Protein AF-A0A9E2HYE3-F1 (afdb_monomer_lite)

Secondary structure (DSSP, 8-state):
-HHHHHHHHHHHHHHHHHHHHHHHHHT--HHHHHHTT--SHHHHHHHHHHHHHHHHHHHHHHTTTSEEEESSHHHHHHHHHHHSS--PBPSS--SS--GGGTT--GGGGTT--EEEEESSPPPGGGTGGGEEEEEEEEEEETTEEEEEEEEEEE-HHHHIIIIIHHHHHHHSPPPTTS--PPPHHHIIIIISPPP-

Structure (mmCIF, N/CA/C/O backbone):
data_AF-A0A9E2HYE3-F1
#
_entry.id   AF-A0A9E2HYE3-F1
#
loop_
_atom_site.group_PDB
_atom_site.id
_atom_site.type_symbol
_atom_site.label_atom_id
_atom_site.label_alt_id
_atom_site.label_comp_id
_atom_site.label_asym_id
_atom_site.label_entity_id
_atom_site.label_seq_id
_atom_site.pdbx_PDB_ins_code
_atom_site.Cartn_x
_atom_site.Cartn_y
_atom_site.Cartn_z
_atom_site.occupancy
_atom_site.B_iso_or_equiv
_atom_site.auth_seq_id
_atom_site.auth_comp_id
_atom_site.auth_asym_id
_atom_site.auth_atom_id
_atom_site.pdbx_PDB_model_num
ATOM 1 N N . ARG A 1 1 ? 17.345 25.483 -45.919 1.00 69.12 1 ARG A N 1
ATOM 2 C CA . ARG A 1 1 ? 17.022 24.123 -46.436 1.00 69.12 1 ARG A CA 1
ATOM 3 C C . ARG A 1 1 ? 18.008 23.059 -45.938 1.00 69.12 1 ARG A C 1
ATOM 5 O O . ARG A 1 1 ? 17.547 22.045 -45.440 1.00 69.12 1 ARG A O 1
ATOM 12 N N . ILE A 1 2 ? 19.326 23.290 -46.015 1.00 85.00 2 ILE A N 1
ATOM 13 C CA . ILE A 1 2 ? 20.365 22.342 -45.553 1.00 85.00 2 ILE A CA 1
ATOM 14 C C . ILE A 1 2 ? 20.289 22.084 -44.037 1.00 85.00 2 ILE A C 1
ATOM 16 O O . ILE A 1 2 ? 20.241 20.929 -43.623 1.00 85.00 2 ILE A O 1
ATOM 20 N N . GLU A 1 3 ? 20.163 23.137 -43.224 1.00 88.38 3 GLU A N 1
ATOM 21 C CA . GLU A 1 3 ? 20.039 22.986 -41.762 1.00 88.38 3 GLU A CA 1
ATOM 22 C C . GLU A 1 3 ? 18.777 22.215 -41.346 1.00 88.38 3 GLU A C 1
ATOM 24 O O . GLU A 1 3 ? 18.836 21.363 -40.466 1.00 88.38 3 GLU A O 1
ATOM 29 N N . LEU A 1 4 ? 17.654 22.407 -42.051 1.00 89.12 4 LEU A N 1
ATOM 30 C CA . LEU A 1 4 ? 16.422 21.648 -41.805 1.00 89.12 4 LEU A CA 1
ATOM 31 C C . LEU A 1 4 ? 16.629 20.141 -42.048 1.00 89.12 4 LEU A C 1
ATOM 33 O O . LEU A 1 4 ? 16.234 19.317 -41.229 1.00 89.12 4 LEU A O 1
ATOM 37 N N . VAL A 1 5 ? 17.297 19.776 -43.149 1.00 92.69 5 VAL A N 1
ATOM 38 C CA . VAL A 1 5 ? 17.613 18.372 -43.471 1.00 92.69 5 VAL A CA 1
ATOM 39 C C . VAL A 1 5 ? 18.553 17.768 -42.425 1.00 92.69 5 VAL A C 1
ATOM 41 O O . VAL A 1 5 ? 18.376 16.618 -42.025 1.00 92.69 5 VAL A O 1
ATOM 44 N N . ARG A 1 6 ? 19.532 18.537 -41.942 1.00 91.44 6 ARG A N 1
ATOM 45 C CA . ARG A 1 6 ? 20.464 18.106 -40.894 1.00 91.44 6 ARG A CA 1
ATOM 46 C C . ARG A 1 6 ? 19.757 17.880 -39.553 1.00 91.44 6 ARG A C 1
ATOM 48 O O . ARG A 1 6 ? 19.974 16.836 -38.941 1.00 91.44 6 ARG A O 1
ATOM 55 N N . CYS A 1 7 ? 18.862 18.783 -39.146 1.00 93.69 7 CYS A N 1
ATOM 56 C CA . CYS A 1 7 ? 18.023 18.613 -37.957 1.00 93.69 7 CYS A CA 1
ATOM 57 C C . CYS A 1 7 ? 17.128 17.373 -38.056 1.00 93.69 7 CYS A C 1
ATOM 59 O O . CYS A 1 7 ? 17.077 16.589 -37.112 1.00 93.69 7 CYS A O 1
ATOM 61 N N . ILE A 1 8 ? 16.478 17.149 -39.204 1.00 95.56 8 ILE A N 1
ATOM 62 C CA . ILE A 1 8 ? 15.622 15.972 -39.420 1.00 95.56 8 ILE A CA 1
ATOM 63 C C . ILE A 1 8 ? 16.435 14.676 -39.321 1.00 95.56 8 ILE A C 1
ATOM 65 O O . ILE A 1 8 ? 16.009 13.748 -38.641 1.00 95.56 8 ILE A O 1
ATOM 69 N N . ARG A 1 9 ? 17.624 14.605 -39.937 1.00 93.88 9 ARG A N 1
ATOM 70 C CA . ARG A 1 9 ? 18.486 13.409 -39.862 1.00 93.88 9 ARG A CA 1
ATOM 71 C C . ARG A 1 9 ? 18.960 13.129 -38.438 1.00 93.88 9 ARG A C 1
ATOM 73 O O . ARG A 1 9 ? 18.957 11.973 -38.022 1.00 93.88 9 ARG A O 1
ATOM 80 N N . PHE A 1 10 ? 19.330 14.170 -37.692 1.00 96.69 10 PHE A N 1
ATOM 81 C CA . PHE A 1 10 ? 19.713 14.028 -36.289 1.00 96.69 10 PHE A CA 1
ATOM 82 C C . PHE A 1 10 ? 18.537 13.552 -35.430 1.00 96.69 10 PHE A C 1
ATOM 84 O O . PHE A 1 10 ? 18.688 12.583 -34.695 1.00 96.69 10 PHE A O 1
ATOM 91 N N . MET A 1 11 ? 17.360 14.173 -35.563 1.00 97.06 11 MET A N 1
ATOM 92 C CA . MET A 1 11 ? 16.152 13.761 -34.840 1.00 97.06 11 MET A CA 1
ATOM 93 C C . MET A 1 11 ? 15.735 12.337 -35.186 1.00 97.06 11 MET A C 1
ATOM 95 O O . MET A 1 11 ? 15.432 11.568 -34.284 1.00 97.06 11 MET A O 1
ATOM 99 N N . PHE A 1 12 ? 15.804 11.945 -36.459 1.00 97.00 12 PHE A N 1
ATOM 100 C CA . PHE A 1 12 ? 15.522 10.572 -36.863 1.00 97.00 12 PHE A CA 1
ATOM 101 C C . PHE A 1 12 ? 16.489 9.582 -36.208 1.00 97.00 12 PHE A C 1
ATOM 103 O O . PHE A 1 12 ? 16.044 8.602 -35.620 1.00 97.00 12 PHE A O 1
ATOM 110 N N . GLY A 1 13 ? 17.799 9.851 -36.248 1.00 97.12 13 GLY A N 1
ATOM 111 C CA . GLY A 1 13 ? 18.797 9.007 -35.587 1.00 97.12 13 GLY A CA 1
ATOM 112 C C . GLY A 1 13 ? 18.596 8.939 -34.072 1.00 97.12 13 GLY A C 1
ATOM 113 O O . GLY A 1 13 ? 18.601 7.855 -33.495 1.00 97.12 13 GLY A O 1
ATOM 114 N N . PHE A 1 14 ? 18.344 10.083 -33.434 1.00 96.50 14 PHE A N 1
ATOM 115 C CA . PHE A 1 14 ? 18.070 10.177 -32.003 1.00 96.50 14 PHE A CA 1
ATOM 116 C C . PHE A 1 14 ? 16.823 9.372 -31.618 1.00 96.50 14 PHE A C 1
ATOM 118 O O . PHE A 1 14 ? 16.898 8.511 -30.741 1.00 96.50 14 PHE A O 1
ATOM 125 N N . SER A 1 15 ? 15.695 9.583 -32.300 1.00 96.94 15 SER A N 1
ATOM 126 C CA . SER A 1 15 ? 14.455 8.839 -32.068 1.00 96.94 15 SER A CA 1
ATOM 127 C C . SER A 1 15 ? 14.616 7.349 -32.357 1.00 96.94 15 SER A C 1
ATOM 129 O O . SER A 1 15 ? 14.133 6.534 -31.578 1.00 96.94 15 SER A O 1
ATOM 131 N N . PHE A 1 16 ? 15.335 6.976 -33.418 1.00 97.31 16 PHE A N 1
ATOM 132 C CA . PHE A 1 16 ? 15.611 5.577 -33.739 1.00 97.31 16 PHE A CA 1
ATOM 133 C C . PHE A 1 16 ? 16.391 4.887 -32.617 1.00 97.31 16 PHE A C 1
ATOM 135 O O . PHE A 1 16 ? 15.992 3.814 -32.175 1.0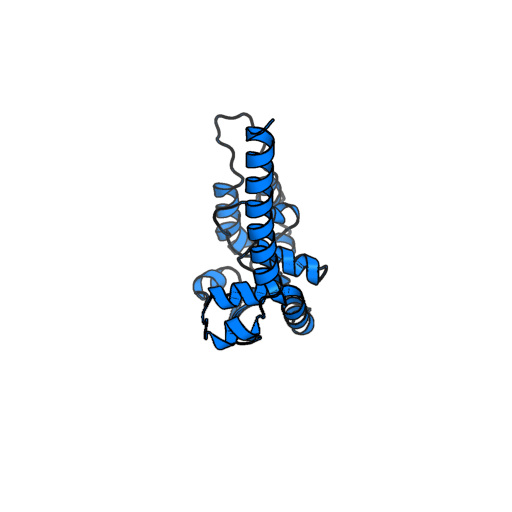0 97.31 16 PHE A O 1
ATOM 142 N N . VAL A 1 17 ? 17.440 5.524 -32.084 1.00 97.44 17 VAL A N 1
ATOM 143 C CA . VAL A 1 17 ? 18.185 4.996 -30.930 1.00 97.44 17 VAL A CA 1
ATOM 144 C C . VAL A 1 17 ? 17.269 4.816 -29.717 1.00 97.44 17 VAL A C 1
ATOM 146 O O . VAL A 1 17 ? 17.320 3.771 -29.076 1.00 97.44 17 VAL A O 1
ATOM 149 N N . HIS A 1 18 ? 16.383 5.774 -29.426 1.00 96.19 18 HIS A N 1
ATOM 150 C CA . HIS A 1 18 ? 15.429 5.639 -28.318 1.00 96.19 18 HIS A CA 1
ATOM 151 C C . HIS A 1 18 ? 14.456 4.479 -28.533 1.00 96.19 18 HIS A C 1
ATOM 153 O O . HIS A 1 18 ? 14.215 3.712 -27.604 1.00 96.19 18 HIS A O 1
ATOM 159 N N . LEU A 1 19 ? 13.933 4.310 -29.749 1.00 96.69 19 LEU A N 1
ATOM 160 C CA . LEU A 1 19 ? 13.049 3.195 -30.084 1.00 96.69 19 LEU A CA 1
ATOM 161 C C . LEU A 1 19 ? 13.759 1.848 -29.944 1.00 96.69 19 LEU A C 1
ATOM 163 O O . LEU A 1 19 ? 13.181 0.925 -29.378 1.00 96.69 19 LEU A O 1
ATOM 167 N N . VAL A 1 20 ? 15.014 1.747 -30.389 1.00 96.44 20 VAL A N 1
ATOM 168 C CA . VAL A 1 20 ? 15.831 0.540 -30.203 1.00 96.44 20 VAL A CA 1
ATOM 169 C C . VAL A 1 20 ? 16.053 0.265 -28.716 1.00 96.44 20 VAL A C 1
ATOM 171 O O . VAL A 1 20 ? 15.844 -0.862 -28.281 1.00 96.44 20 VAL A O 1
ATOM 174 N N . LEU A 1 21 ? 16.406 1.274 -27.913 1.00 94.75 21 LEU A N 1
ATOM 175 C CA . LEU A 1 21 ? 16.591 1.106 -26.467 1.00 94.75 21 LEU A CA 1
ATOM 176 C C . LEU A 1 21 ? 15.299 0.657 -25.769 1.00 94.75 21 LEU A C 1
ATOM 178 O O . LEU A 1 21 ? 15.331 -0.273 -24.968 1.00 94.75 21 LEU A O 1
ATOM 182 N N . ILE A 1 22 ? 14.158 1.266 -26.100 1.00 92.88 22 ILE A N 1
ATOM 183 C CA . ILE A 1 22 ? 12.851 0.875 -25.557 1.00 92.88 22 ILE A CA 1
ATOM 184 C C . ILE A 1 22 ? 12.504 -0.556 -25.976 1.00 92.88 22 ILE A C 1
ATOM 186 O O . ILE A 1 22 ? 12.096 -1.349 -25.132 1.00 92.88 22 ILE A O 1
ATOM 190 N N . ALA A 1 23 ? 12.705 -0.916 -27.247 1.00 92.31 23 ALA A N 1
ATOM 191 C CA . ALA A 1 23 ? 12.457 -2.268 -27.740 1.00 92.31 23 ALA A CA 1
ATOM 192 C C . ALA A 1 23 ? 13.337 -3.302 -27.024 1.00 92.31 23 ALA A C 1
ATOM 194 O O . ALA A 1 23 ? 12.833 -4.340 -26.605 1.00 92.31 23 ALA A O 1
ATOM 195 N N . VAL A 1 24 ? 14.622 -2.997 -26.811 1.00 90.56 24 VAL A N 1
ATOM 196 C CA . VAL A 1 24 ? 15.537 -3.853 -26.043 1.00 90.56 24 VAL A CA 1
ATOM 197 C C . VAL A 1 24 ? 15.036 -4.043 -24.614 1.00 90.56 24 VAL A C 1
ATOM 199 O O . VAL A 1 24 ? 15.029 -5.172 -24.142 1.00 90.56 24 VAL A O 1
ATOM 202 N N . VAL A 1 25 ? 14.580 -2.983 -23.939 1.00 86.12 25 VAL A N 1
ATOM 203 C CA . VAL A 1 25 ? 14.043 -3.070 -22.568 1.00 86.12 25 VAL A CA 1
ATOM 204 C C . VAL A 1 25 ? 12.745 -3.881 -22.514 1.00 86.12 25 VAL A C 1
ATOM 206 O O . VAL A 1 25 ? 12.589 -4.706 -21.620 1.00 86.12 25 VAL A O 1
ATOM 209 N N . LEU A 1 26 ? 11.827 -3.686 -23.464 1.00 82.19 26 LEU A N 1
ATOM 210 C CA . LEU A 1 26 ? 10.546 -4.403 -23.508 1.00 82.19 26 LEU A CA 1
ATOM 211 C C . LEU A 1 26 ? 10.708 -5.891 -23.828 1.00 82.19 26 LEU A C 1
ATOM 213 O O . LEU A 1 26 ? 9.961 -6.716 -23.309 1.00 82.19 26 LEU A O 1
ATOM 217 N N . LEU A 1 27 ? 11.678 -6.230 -24.678 1.00 85.00 27 LEU A N 1
ATOM 218 C CA . LEU A 1 27 ? 12.001 -7.608 -25.042 1.00 85.00 27 LEU A CA 1
ATOM 219 C C . LEU A 1 27 ? 13.010 -8.249 -24.077 1.00 85.00 27 LEU A C 1
ATOM 221 O O . LEU A 1 27 ? 13.354 -9.418 -24.253 1.00 85.00 27 LEU A O 1
ATOM 225 N N . PHE A 1 28 ? 13.496 -7.510 -23.073 1.00 80.94 28 PHE A N 1
ATOM 226 C CA . PHE A 1 28 ? 14.506 -7.997 -22.142 1.00 80.94 28 PHE A CA 1
ATOM 227 C C . PHE A 1 28 ? 13.935 -9.143 -21.285 1.00 80.94 28 PHE A C 1
ATOM 229 O O . PHE A 1 28 ? 13.008 -8.919 -20.499 1.00 80.94 28 PHE A O 1
ATOM 236 N N . PRO A 1 29 ? 14.471 -10.374 -21.378 1.00 78.62 29 PRO A N 1
ATOM 237 C CA . PRO A 1 29 ? 13.938 -11.504 -20.634 1.00 78.62 29 PRO A CA 1
ATOM 238 C C . PRO A 1 29 ? 14.190 -11.346 -19.133 1.00 78.62 29 PRO A C 1
ATOM 240 O O . PRO A 1 29 ? 15.324 -11.159 -18.683 1.00 78.62 29 PRO A O 1
ATOM 243 N N . ILE A 1 30 ? 13.142 -11.525 -18.330 1.00 70.00 30 ILE A N 1
ATOM 244 C CA . ILE A 1 30 ? 13.213 -11.514 -16.857 1.00 70.00 30 ILE A CA 1
ATOM 245 C C . ILE A 1 30 ? 14.190 -12.579 -16.333 1.00 70.00 30 ILE A C 1
ATOM 247 O O . ILE A 1 30 ? 14.820 -12.399 -15.290 1.00 70.00 30 ILE A O 1
ATOM 251 N N . GLN A 1 31 ? 14.375 -13.665 -17.084 1.00 71.75 31 GLN A N 1
ATOM 252 C CA . GLN A 1 31 ? 15.307 -14.748 -16.774 1.00 71.75 31 GLN A CA 1
ATOM 253 C C . GLN A 1 31 ? 16.764 -14.260 -16.733 1.00 71.75 31 GLN A C 1
ATOM 255 O O . GLN A 1 31 ? 17.562 -14.783 -15.959 1.00 71.75 31 GLN A O 1
ATOM 260 N N . ILE A 1 32 ? 17.118 -13.217 -17.494 1.00 74.56 32 ILE A N 1
ATOM 261 C CA . ILE A 1 32 ? 18.457 -12.616 -17.427 1.00 74.56 32 ILE A CA 1
ATOM 262 C C . ILE A 1 32 ? 18.639 -11.866 -16.103 1.00 74.56 32 ILE A C 1
ATOM 264 O O . ILE A 1 32 ? 19.696 -11.966 -15.487 1.00 74.56 32 ILE A O 1
ATOM 268 N N . LEU A 1 33 ? 17.603 -11.183 -15.599 1.00 69.56 33 LEU A N 1
ATOM 269 C CA . LEU A 1 33 ? 17.653 -10.549 -14.272 1.00 69.56 33 LEU A CA 1
ATOM 270 C C . LEU A 1 33 ? 17.849 -11.588 -13.156 1.00 69.56 33 LEU A C 1
ATOM 272 O O . LEU A 1 33 ? 18.570 -11.324 -12.193 1.00 69.56 33 LEU A O 1
ATOM 276 N N . GLN A 1 34 ? 17.253 -12.777 -13.309 1.00 65.50 34 GLN A N 1
ATOM 277 C CA . GLN A 1 34 ? 17.476 -13.926 -12.423 1.00 65.50 34 GLN A CA 1
ATOM 278 C C . GLN A 1 34 ? 18.915 -14.448 -12.515 1.00 65.50 34 GLN A C 1
ATOM 280 O O . GLN A 1 34 ? 19.564 -14.629 -11.484 1.00 65.50 34 GLN A O 1
ATOM 285 N N . ALA A 1 35 ? 19.433 -14.637 -13.733 1.00 69.31 35 ALA A N 1
ATOM 286 C CA . ALA A 1 35 ? 20.798 -15.108 -13.981 1.00 69.31 35 ALA A CA 1
ATOM 287 C C . ALA A 1 35 ? 21.867 -14.133 -13.453 1.00 69.31 35 ALA A C 1
ATOM 289 O O . ALA A 1 35 ? 22.910 -14.554 -12.954 1.00 69.31 35 ALA A O 1
ATOM 290 N N . LEU A 1 36 ? 21.576 -12.829 -13.471 1.00 70.56 36 LEU A N 1
ATOM 291 C CA . LEU A 1 36 ? 22.417 -11.779 -12.890 1.00 70.56 36 LEU A CA 1
ATOM 292 C C . LEU A 1 36 ? 22.413 -11.766 -11.348 1.00 70.56 36 LEU A C 1
ATOM 294 O O . LEU A 1 36 ? 23.039 -10.894 -10.750 1.00 70.56 36 LEU A O 1
ATOM 298 N N . HIS A 1 37 ? 21.730 -12.713 -10.689 1.00 65.38 37 HIS A N 1
ATOM 299 C CA . HIS A 1 37 ? 21.659 -12.842 -9.228 1.00 65.38 37 HIS A CA 1
ATOM 300 C C . HIS A 1 37 ? 21.227 -11.551 -8.516 1.00 65.38 37 HIS A C 1
ATOM 302 O O . HIS A 1 37 ? 21.588 -11.316 -7.357 1.00 65.38 37 HIS A O 1
ATOM 308 N N . LEU A 1 38 ? 20.428 -10.716 -9.185 1.00 68.94 38 LEU A N 1
ATOM 309 C CA . LEU A 1 38 ? 19.872 -9.508 -8.591 1.00 68.94 38 LEU A CA 1
ATOM 310 C C . LEU A 1 38 ? 18.914 -9.927 -7.472 1.00 68.94 38 LEU A C 1
ATOM 312 O O . LEU A 1 38 ? 17.795 -10.365 -7.712 1.00 68.94 38 LEU A O 1
ATOM 316 N N . LYS A 1 39 ? 19.379 -9.841 -6.225 1.00 72.44 39 LYS A N 1
ATOM 317 C CA . LYS A 1 39 ? 18.615 -10.201 -5.026 1.00 72.44 39 LYS A CA 1
ATOM 318 C C . LYS A 1 39 ? 18.129 -8.953 -4.295 1.00 72.44 39 LYS A C 1
ATOM 320 O O . LYS A 1 39 ? 18.675 -7.859 -4.431 1.00 72.44 39 LYS A O 1
ATOM 325 N N . GLY A 1 40 ? 17.113 -9.145 -3.459 1.00 83.75 40 GLY A N 1
ATOM 326 C CA . GLY A 1 40 ? 16.649 -8.141 -2.508 1.00 83.75 40 GLY A CA 1
ATOM 327 C C . GLY A 1 40 ? 15.417 -7.348 -2.962 1.00 83.75 40 GLY A C 1
ATOM 328 O O . GLY A 1 40 ? 14.743 -7.723 -3.921 1.00 83.75 40 GLY A O 1
ATOM 329 N N . PRO A 1 41 ? 15.098 -6.245 -2.262 1.00 85.75 41 PRO A N 1
ATOM 330 C CA . PRO A 1 41 ? 13.801 -5.577 -2.390 1.00 85.75 41 PRO A CA 1
ATOM 331 C C . PRO A 1 41 ? 13.499 -5.013 -3.779 1.00 85.75 41 PRO A C 1
ATOM 333 O O . PRO A 1 41 ? 12.357 -5.063 -4.221 1.00 85.75 41 PRO A O 1
ATOM 336 N N . ARG A 1 42 ? 14.521 -4.507 -4.485 1.00 87.44 42 ARG A N 1
ATOM 337 C CA . ARG A 1 42 ? 14.353 -3.961 -5.843 1.00 87.44 42 ARG A CA 1
ATOM 338 C C . ARG A 1 42 ? 13.974 -5.043 -6.845 1.00 87.44 42 ARG A C 1
ATOM 340 O O . ARG A 1 42 ? 13.173 -4.796 -7.734 1.00 87.44 42 ARG A O 1
ATOM 347 N N . TYR A 1 43 ? 14.532 -6.240 -6.688 1.00 88.19 43 TYR A N 1
ATOM 348 C CA . TYR A 1 43 ? 14.174 -7.371 -7.531 1.00 88.19 43 TYR A CA 1
ATOM 349 C C . TYR A 1 43 ? 12.720 -7.801 -7.293 1.00 88.19 43 TYR A C 1
ATOM 351 O O . TYR A 1 43 ? 11.982 -8.021 -8.247 1.00 88.19 43 TYR A O 1
ATOM 359 N N . ALA A 1 44 ? 12.268 -7.806 -6.034 1.00 91.38 44 ALA A N 1
ATOM 360 C CA . ALA A 1 44 ? 10.861 -8.039 -5.707 1.00 91.38 44 ALA A CA 1
ATOM 361 C C . ALA A 1 44 ? 9.923 -6.968 -6.298 1.00 91.38 44 ALA A C 1
ATOM 363 O O . ALA A 1 44 ? 8.822 -7.303 -6.723 1.00 91.38 44 ALA A O 1
ATOM 364 N N . ASP A 1 45 ? 10.351 -5.703 -6.382 1.00 90.06 45 ASP A N 1
ATOM 365 C CA . ASP A 1 45 ? 9.571 -4.658 -7.064 1.00 90.06 45 ASP A CA 1
ATOM 366 C C . ASP A 1 45 ? 9.459 -4.900 -8.574 1.00 90.06 45 ASP A C 1
ATOM 368 O O . ASP A 1 45 ? 8.366 -4.764 -9.117 1.00 90.06 45 ASP A O 1
ATOM 372 N N . TRP A 1 46 ? 10.541 -5.317 -9.242 1.00 89.38 46 TRP A N 1
ATOM 373 C CA . TRP A 1 46 ? 10.504 -5.695 -10.661 1.00 89.38 46 TRP A CA 1
ATOM 374 C C . TRP A 1 46 ? 9.605 -6.900 -10.918 1.00 89.38 46 TRP A C 1
ATOM 376 O O . TRP A 1 46 ? 8.768 -6.864 -11.817 1.00 89.38 46 TRP A O 1
ATOM 386 N N . ILE A 1 47 ? 9.741 -7.951 -10.107 1.00 91.31 47 ILE A N 1
ATOM 387 C CA . ILE A 1 47 ? 8.901 -9.146 -10.224 1.00 91.31 47 ILE A CA 1
ATOM 388 C C . ILE A 1 47 ? 7.438 -8.801 -9.981 1.00 91.31 47 ILE A C 1
ATOM 390 O O . ILE A 1 47 ? 6.585 -9.236 -10.749 1.00 91.31 47 ILE A O 1
ATOM 394 N N . PHE A 1 48 ? 7.138 -7.954 -8.994 1.00 93.44 48 PHE A N 1
ATOM 395 C CA . PHE A 1 48 ? 5.778 -7.467 -8.812 1.00 93.44 48 PHE A CA 1
ATOM 396 C C . PHE A 1 48 ? 5.292 -6.679 -10.032 1.00 93.44 48 PHE A C 1
ATOM 398 O O . PHE A 1 48 ? 4.238 -6.995 -10.561 1.00 93.44 48 PHE A O 1
ATOM 405 N N . ALA A 1 49 ? 6.055 -5.704 -10.527 1.00 90.88 49 ALA A N 1
ATOM 406 C CA . ALA A 1 49 ? 5.646 -4.886 -11.670 1.00 90.88 49 ALA A CA 1
ATOM 407 C C . ALA A 1 49 ? 5.361 -5.714 -12.937 1.00 90.88 49 ALA A C 1
ATOM 409 O O . ALA A 1 49 ? 4.443 -5.391 -13.682 1.00 90.88 49 ALA A O 1
ATOM 410 N N . LEU A 1 50 ? 6.116 -6.790 -13.167 1.00 89.94 50 LEU A N 1
ATOM 411 C CA . LEU A 1 50 ? 5.992 -7.622 -14.367 1.00 89.94 50 LEU A CA 1
ATOM 412 C C . LEU A 1 50 ? 4.980 -8.764 -14.211 1.00 89.94 50 LEU A C 1
ATOM 414 O O . LEU A 1 50 ? 4.419 -9.220 -15.204 1.00 89.94 50 LEU A O 1
ATOM 418 N N . LYS A 1 51 ? 4.739 -9.229 -12.979 1.00 92.62 51 LYS A N 1
ATOM 419 C CA . LYS A 1 51 ? 3.902 -10.403 -12.681 1.00 92.62 51 LYS A CA 1
ATOM 420 C C . LYS A 1 51 ? 2.784 -10.133 -11.674 1.00 92.62 51 LYS A C 1
ATOM 422 O O . LYS A 1 51 ? 2.266 -11.072 -11.068 1.00 92.62 51 LYS A O 1
ATOM 427 N N . HIS A 1 52 ? 2.375 -8.873 -11.505 1.00 94.25 52 HIS A N 1
ATOM 428 C CA . HIS A 1 52 ? 1.356 -8.485 -10.524 1.00 94.25 52 HIS A CA 1
ATOM 429 C C . HIS A 1 52 ? 0.072 -9.314 -10.669 1.00 94.25 52 HIS A C 1
ATOM 431 O O . HIS A 1 52 ? -0.414 -9.820 -9.669 1.00 94.25 52 HIS A O 1
ATOM 437 N N . ARG A 1 53 ? -0.395 -9.593 -11.894 1.00 94.62 53 ARG A N 1
ATOM 438 C CA . ARG A 1 53 ? -1.585 -10.433 -12.141 1.00 94.62 53 ARG A CA 1
ATOM 439 C C . ARG A 1 53 ? -1.482 -11.839 -11.559 1.00 94.62 53 ARG A C 1
ATOM 441 O O . ARG A 1 53 ? -2.444 -12.338 -10.980 1.00 94.62 53 ARG A O 1
ATOM 448 N N . GLU A 1 54 ? -0.339 -12.497 -11.743 1.00 94.56 54 GLU A N 1
ATOM 449 C CA . GLU A 1 54 ? -0.095 -13.849 -11.225 1.00 94.56 54 GLU A CA 1
ATOM 450 C C . GLU A 1 54 ? -0.029 -13.827 -9.697 1.00 94.56 54 GLU A C 1
ATOM 452 O O . GLU A 1 54 ? -0.704 -14.616 -9.039 1.00 94.56 54 GLU A O 1
ATOM 457 N N . ILE A 1 55 ? 0.709 -12.864 -9.140 1.00 94.62 55 ILE A N 1
ATOM 458 C CA . ILE A 1 55 ? 0.844 -12.665 -7.695 1.00 94.62 55 ILE A CA 1
ATOM 459 C C . ILE A 1 55 ? -0.521 -12.378 -7.059 1.00 94.62 55 ILE A C 1
ATOM 461 O O . ILE A 1 55 ? -0.922 -13.073 -6.129 1.00 94.62 55 ILE A O 1
ATOM 465 N N . SER A 1 56 ? -1.258 -11.396 -7.578 1.00 92.69 56 SER A N 1
ATOM 466 C CA . SER A 1 56 ? -2.592 -11.012 -7.111 1.00 92.69 56 SER A CA 1
ATOM 467 C C . SER A 1 56 ? -3.559 -12.193 -7.157 1.00 92.69 56 SER A C 1
ATOM 469 O O . SER A 1 56 ? -4.314 -12.397 -6.208 1.00 92.69 56 SER A O 1
ATOM 471 N N . ARG A 1 57 ? -3.510 -13.016 -8.216 1.00 91.94 57 ARG A N 1
ATOM 472 C CA . ARG A 1 57 ? -4.334 -14.226 -8.335 1.00 91.94 57 ARG A CA 1
ATOM 473 C C . ARG A 1 57 ? -4.025 -15.231 -7.228 1.00 91.94 57 ARG A C 1
ATOM 475 O O . ARG A 1 57 ? -4.962 -15.668 -6.566 1.00 91.94 57 ARG A O 1
ATOM 482 N N . VAL A 1 58 ? -2.750 -15.560 -7.011 1.00 93.19 58 VAL A N 1
ATOM 483 C CA . VAL A 1 58 ? -2.328 -16.510 -5.965 1.00 93.19 58 VAL A CA 1
ATOM 484 C C . VAL A 1 58 ? -2.740 -16.002 -4.584 1.00 93.19 58 VAL A C 1
ATOM 486 O O . VAL A 1 58 ? -3.432 -16.701 -3.847 1.00 93.19 58 VAL A O 1
ATOM 489 N N . LEU A 1 59 ? -2.416 -14.744 -4.267 1.00 92.50 59 LEU A N 1
ATOM 490 C CA . LEU A 1 59 ? -2.753 -14.144 -2.976 1.00 92.50 59 LEU A CA 1
ATOM 491 C C . LEU A 1 59 ? -4.265 -14.116 -2.732 1.00 92.50 59 LEU A C 1
ATOM 493 O O . LEU A 1 59 ? -4.707 -14.413 -1.624 1.00 92.50 59 LEU A O 1
ATOM 497 N N . HIS A 1 60 ? -5.059 -13.791 -3.753 1.00 86.38 60 HIS A N 1
ATOM 498 C CA . HIS A 1 60 ? -6.511 -13.747 -3.637 1.00 86.38 60 HIS A CA 1
ATOM 499 C C . HIS A 1 60 ? -7.135 -15.142 -3.495 1.00 86.38 60 HIS A C 1
ATOM 501 O O . HIS A 1 60 ? -8.018 -15.320 -2.661 1.00 86.38 60 HIS A O 1
ATOM 507 N N . GLN A 1 61 ? -6.705 -16.126 -4.292 1.00 86.56 61 GLN A N 1
ATOM 508 C CA . GLN A 1 61 ? -7.240 -17.493 -4.246 1.00 86.56 61 GLN A CA 1
ATOM 509 C C . GLN A 1 61 ? -7.008 -18.149 -2.885 1.00 86.56 61 GLN A C 1
ATOM 511 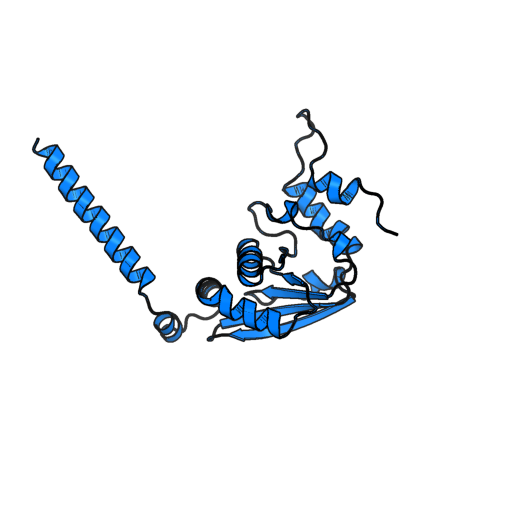O O . GLN A 1 61 ? -7.922 -18.763 -2.338 1.00 86.56 61 GLN A O 1
ATOM 516 N N . GLU A 1 62 ? -5.822 -17.966 -2.313 1.00 86.31 62 GLU A N 1
ATOM 517 C CA . GLU A 1 62 ? -5.464 -18.548 -1.019 1.00 86.31 62 GLU A CA 1
ATOM 518 C C . GLU A 1 62 ? -6.084 -17.795 0.170 1.00 86.31 62 GLU A C 1
ATOM 520 O O . GLU A 1 62 ? -6.225 -18.361 1.250 1.00 86.31 62 GLU A O 1
ATOM 525 N N . ASN A 1 63 ? -6.484 -16.528 -0.010 1.00 86.44 63 ASN A N 1
ATOM 526 C CA . ASN A 1 63 ? -6.886 -15.645 1.091 1.00 86.44 63 ASN A CA 1
ATOM 527 C C . ASN A 1 63 ? -8.174 -14.864 0.796 1.00 86.44 63 ASN A C 1
ATOM 529 O O . ASN A 1 63 ? -8.283 -13.690 1.142 1.00 86.44 63 ASN A O 1
ATOM 533 N N . MET A 1 64 ? -9.179 -15.507 0.195 1.00 81.81 64 MET A N 1
ATOM 534 C CA . MET A 1 64 ? -10.423 -14.849 -0.248 1.00 81.81 64 MET A CA 1
ATOM 535 C C . MET A 1 64 ? -11.175 -14.057 0.840 1.00 81.81 64 MET A C 1
ATOM 537 O O . MET A 1 64 ? -11.980 -13.186 0.508 1.00 81.81 64 MET A O 1
ATOM 541 N N . GLN A 1 65 ? -10.936 -14.362 2.121 1.00 88.94 65 GLN A N 1
ATOM 542 C CA . GLN A 1 65 ? -11.549 -13.689 3.273 1.00 88.94 65 GLN A CA 1
ATOM 543 C C . GLN A 1 65 ? -10.771 -12.455 3.761 1.00 88.94 65 GLN A C 1
ATOM 545 O O . GLN A 1 65 ? -11.295 -11.670 4.553 1.00 88.94 65 GLN A O 1
ATOM 550 N N . PHE A 1 66 ? -9.528 -12.278 3.317 1.00 94.62 66 PHE A N 1
ATOM 551 C CA . PHE A 1 66 ? -8.677 -11.170 3.729 1.00 94.62 66 PHE A CA 1
ATOM 552 C C . PHE A 1 66 ? -8.882 -9.959 2.820 1.00 94.62 66 PHE A C 1
ATOM 554 O O . PHE A 1 66 ? -9.061 -10.071 1.608 1.00 94.62 66 PHE A O 1
ATOM 561 N N . VAL A 1 67 ? -8.785 -8.771 3.410 1.00 95.19 67 VAL A N 1
ATOM 562 C CA . VAL A 1 67 ? -8.593 -7.528 2.669 1.00 95.19 67 VAL A CA 1
ATOM 563 C C . VAL A 1 67 ? -7.152 -7.513 2.166 1.00 95.19 67 VAL A C 1
ATOM 565 O O . VAL A 1 67 ? -6.214 -7.364 2.954 1.00 95.19 67 VAL A O 1
ATOM 568 N N . LEU A 1 68 ? -6.973 -7.697 0.857 1.00 95.12 68 LEU A N 1
ATOM 569 C CA . LEU A 1 68 ? -5.664 -7.567 0.223 1.00 95.12 68 LEU A CA 1
ATOM 570 C C . LEU A 1 68 ? -5.210 -6.110 0.255 1.00 95.12 68 LEU A C 1
ATOM 572 O O . LEU A 1 68 ? -5.991 -5.192 0.008 1.00 95.12 68 LEU A O 1
ATOM 576 N N . SER A 1 69 ? -3.946 -5.889 0.594 1.00 94.75 69 SER A N 1
ATOM 577 C CA . SER A 1 69 ? -3.400 -4.549 0.757 1.00 94.75 69 SER A CA 1
ATOM 578 C C . SER A 1 69 ? -1.890 -4.518 0.521 1.00 94.75 69 SER A C 1
ATOM 580 O O . SER A 1 69 ? -1.206 -5.542 0.497 1.00 94.75 69 SER A O 1
ATOM 582 N N . SER A 1 70 ? -1.344 -3.316 0.366 1.00 93.75 70 SER A N 1
ATOM 583 C CA . SER A 1 70 ? 0.094 -3.069 0.357 1.00 93.75 70 SER A CA 1
ATOM 584 C C . SER A 1 70 ? 0.409 -1.709 0.976 1.00 93.75 70 SER A C 1
ATOM 586 O O . SER A 1 70 ? -0.424 -0.804 0.989 1.00 93.75 70 SER A O 1
ATOM 588 N N . ASN A 1 71 ? 1.641 -1.522 1.445 1.00 89.81 71 ASN A N 1
ATOM 589 C CA . ASN A 1 71 ? 2.130 -0.212 1.883 1.00 89.81 71 ASN A CA 1
ATOM 590 C C . ASN A 1 71 ? 2.443 0.749 0.718 1.00 89.81 71 ASN A C 1
ATOM 592 O O . ASN A 1 71 ? 2.797 1.906 0.938 1.00 89.81 71 ASN A O 1
ATOM 596 N N . SER A 1 72 ? 2.331 0.271 -0.522 1.00 88.25 72 SER A N 1
ATOM 597 C CA . SER A 1 72 ? 2.516 1.051 -1.740 1.00 88.25 72 SER A CA 1
ATOM 598 C C . SER A 1 72 ? 1.181 1.259 -2.441 1.00 88.25 72 SER A C 1
ATOM 600 O O . SER A 1 72 ? 0.505 0.288 -2.778 1.00 88.25 72 SER A O 1
ATOM 602 N N . TYR A 1 73 ? 0.851 2.522 -2.713 1.00 86.25 73 TYR A N 1
ATOM 603 C CA . TYR A 1 73 ? -0.320 2.900 -3.503 1.00 86.25 73 TYR A CA 1
ATOM 604 C C . TYR A 1 73 ? -0.339 2.202 -4.870 1.00 86.25 73 TYR A C 1
ATOM 606 O O . TYR A 1 73 ? -1.299 1.515 -5.187 1.00 86.25 73 TYR A O 1
ATOM 614 N N . ALA A 1 74 ? 0.769 2.258 -5.618 1.00 88.94 74 ALA A N 1
ATOM 615 C CA . ALA A 1 74 ? 0.862 1.631 -6.938 1.00 88.94 74 ALA A CA 1
ATOM 616 C C . ALA A 1 74 ? 0.592 0.116 -6.905 1.00 88.94 74 ALA A C 1
ATOM 618 O O . ALA A 1 74 ? -0.060 -0.419 -7.795 1.00 88.94 74 ALA A O 1
ATOM 619 N N . LYS A 1 75 ? 1.066 -0.593 -5.870 1.00 91.38 75 LYS A N 1
ATOM 620 C CA . LYS A 1 75 ? 0.806 -2.036 -5.737 1.00 91.38 75 LYS A CA 1
ATOM 621 C C . LYS A 1 75 ? -0.642 -2.320 -5.370 1.00 91.38 75 LYS A C 1
ATOM 623 O O . LYS A 1 75 ? -1.229 -3.236 -5.932 1.00 91.38 75 LYS A O 1
ATOM 628 N N . ALA A 1 76 ? -1.189 -1.549 -4.435 1.00 91.31 76 ALA A N 1
ATOM 629 C CA . ALA A 1 76 ? -2.574 -1.672 -4.008 1.00 91.31 76 ALA A CA 1
ATOM 630 C C . ALA A 1 76 ? -3.535 -1.440 -5.191 1.00 91.31 76 ALA A C 1
ATOM 632 O O . ALA A 1 76 ? -4.436 -2.241 -5.419 1.00 91.31 76 ALA A O 1
ATOM 633 N N . ASP A 1 77 ? -3.264 -0.437 -6.025 1.00 90.88 77 ASP A N 1
ATOM 634 C CA . ASP A 1 77 ? -4.032 -0.177 -7.243 1.00 90.88 77 ASP A CA 1
ATOM 635 C C . ASP A 1 77 ? -3.911 -1.303 -8.273 1.00 90.88 77 ASP A C 1
ATOM 637 O O . ASP A 1 77 ? -4.923 -1.745 -8.812 1.00 90.88 77 ASP A O 1
ATOM 641 N N . LEU A 1 78 ? -2.701 -1.820 -8.525 1.00 93.31 78 LEU A N 1
ATOM 642 C CA . LEU A 1 78 ? -2.526 -2.962 -9.430 1.00 93.31 78 LEU A CA 1
ATOM 643 C C . LEU A 1 78 ? -3.279 -4.204 -8.924 1.00 93.31 78 LEU A C 1
ATOM 645 O O . LEU A 1 78 ? -3.955 -4.863 -9.708 1.00 93.31 78 LEU A O 1
ATOM 649 N N . MET A 1 79 ? -3.256 -4.479 -7.615 1.00 92.31 79 MET A N 1
ATOM 650 C CA . MET A 1 79 ? -4.046 -5.564 -7.013 1.00 92.31 79 MET A CA 1
ATOM 651 C C . MET A 1 79 ? -5.550 -5.349 -7.176 1.00 92.31 79 MET A C 1
ATOM 653 O O . MET A 1 79 ? -6.288 -6.309 -7.411 1.00 92.31 79 MET A O 1
ATOM 657 N N . TYR A 1 80 ? -6.019 -4.105 -7.060 1.00 91.44 80 TYR A N 1
ATOM 658 C CA . TYR A 1 80 ? -7.415 -3.768 -7.316 1.00 91.44 80 TYR A CA 1
ATOM 659 C C . TYR A 1 80 ? -7.789 -4.022 -8.781 1.00 91.44 80 TYR A C 1
ATOM 661 O O . TYR A 1 80 ? -8.782 -4.704 -9.034 1.00 91.44 80 TYR A O 1
ATOM 669 N N . ILE A 1 81 ? -6.975 -3.552 -9.731 1.00 91.50 81 ILE A N 1
ATOM 670 C CA . ILE A 1 81 ? -7.186 -3.770 -11.170 1.00 91.50 81 ILE A CA 1
ATOM 671 C C . ILE A 1 81 ? -7.230 -5.268 -11.498 1.00 91.50 81 ILE A C 1
ATOM 673 O O . ILE A 1 81 ? -8.077 -5.701 -12.275 1.00 91.50 81 ILE A O 1
ATOM 677 N N . ASP A 1 82 ? -6.356 -6.068 -10.887 1.00 91.56 82 ASP A N 1
ATOM 678 C CA . ASP A 1 82 ? -6.268 -7.503 -11.164 1.00 91.56 82 ASP A CA 1
ATOM 679 C C . ASP A 1 82 ? -7.419 -8.317 -10.568 1.00 91.56 82 ASP A C 1
ATOM 681 O O . ASP A 1 82 ? -7.847 -9.310 -11.155 1.00 91.56 82 ASP A O 1
ATOM 685 N N . SER A 1 83 ? -7.875 -7.946 -9.369 1.00 86.25 83 SER A N 1
ATOM 686 C CA . SER A 1 83 ? -8.847 -8.735 -8.604 1.00 86.25 83 SER A CA 1
ATOM 687 C C . SER A 1 83 ? -10.285 -8.236 -8.733 1.00 86.25 83 SER A C 1
ATOM 689 O O . SER A 1 83 ? -11.213 -8.950 -8.354 1.00 86.25 83 SER A O 1
ATOM 691 N N . GLY A 1 84 ? -10.485 -6.996 -9.189 1.00 86.88 84 GLY A N 1
ATOM 692 C CA . GLY A 1 84 ? -11.771 -6.298 -9.138 1.00 86.88 84 GLY A CA 1
ATOM 693 C C . GLY A 1 84 ? -12.245 -5.970 -7.715 1.00 86.88 84 GLY A C 1
ATOM 694 O O . GLY A 1 84 ? -13.304 -5.367 -7.544 1.00 86.88 84 GLY A O 1
ATOM 695 N N . LYS A 1 85 ? -11.481 -6.340 -6.677 1.00 85.94 85 LYS A N 1
ATOM 696 C CA . LYS A 1 85 ? -11.779 -6.046 -5.274 1.00 85.94 85 LYS A CA 1
ATOM 697 C C . LYS A 1 85 ? -10.855 -4.953 -4.777 1.00 85.94 85 LYS A C 1
ATOM 699 O O . LYS A 1 85 ? -9.632 -5.063 -4.854 1.00 85.94 85 LYS A O 1
ATOM 704 N N . TYR A 1 86 ? -11.455 -3.886 -4.263 1.00 88.44 86 TYR A N 1
ATOM 705 C CA . TYR A 1 86 ? -10.694 -2.724 -3.839 1.00 88.44 86 TYR A CA 1
ATOM 706 C C . TYR A 1 86 ? -9.656 -3.091 -2.770 1.00 88.44 86 TYR A C 1
ATOM 708 O O . TYR A 1 86 ? -9.999 -3.626 -1.715 1.00 88.44 86 TYR A O 1
ATOM 716 N N . SER A 1 87 ? -8.391 -2.793 -3.069 1.00 91.88 87 SER A N 1
ATOM 717 C CA . SER A 1 87 ? -7.238 -3.088 -2.223 1.00 91.88 87 SER A CA 1
ATOM 718 C C . SER A 1 87 ? -6.698 -1.766 -1.670 1.00 91.88 87 SER A C 1
ATOM 720 O O . SER A 1 87 ? -6.135 -0.981 -2.431 1.00 91.88 87 SER A O 1
ATOM 722 N N . PRO A 1 88 ? -6.899 -1.448 -0.379 1.00 92.62 88 PRO A N 1
ATOM 723 C CA . PRO A 1 88 ? -6.446 -0.179 0.180 1.00 92.62 88 PRO A CA 1
ATOM 724 C C . PRO A 1 88 ? -4.926 -0.154 0.342 1.00 92.62 88 PRO A C 1
ATOM 726 O O . PRO A 1 88 ? -4.295 -1.192 0.545 1.00 92.62 88 PRO A O 1
ATOM 729 N N . SER A 1 89 ? -4.328 1.039 0.359 1.00 92.50 89 SER A N 1
ATOM 730 C CA . SER A 1 89 ? -2.944 1.189 0.817 1.00 92.50 89 SER A CA 1
ATOM 731 C C . SER A 1 89 ? -2.884 1.281 2.347 1.00 92.50 89 SER A C 1
ATOM 733 O O . SER A 1 89 ? -3.473 2.197 2.930 1.00 92.50 89 SER A O 1
ATOM 735 N N . PHE A 1 90 ? -2.172 0.356 2.996 1.00 93.81 90 PHE A N 1
ATOM 736 C CA . PHE A 1 90 ? -2.029 0.300 4.455 1.00 93.81 90 PHE A CA 1
ATOM 737 C C . PHE A 1 90 ? -0.834 1.119 4.960 1.00 93.81 90 PHE A C 1
ATOM 739 O O . PHE A 1 90 ? 0.239 1.128 4.359 1.00 93.81 90 PHE A O 1
ATOM 746 N N . GLY A 1 91 ? -1.006 1.778 6.103 1.00 92.44 91 GLY A N 1
ATOM 747 C CA . GLY A 1 91 ? -0.035 2.704 6.677 1.00 92.44 91 GLY A CA 1
ATOM 748 C C . GLY A 1 91 ? -0.142 4.112 6.087 1.00 92.44 91 GLY A C 1
ATOM 749 O O . GLY A 1 91 ? -0.995 4.399 5.246 1.00 92.44 91 GLY A O 1
ATOM 750 N N . VAL A 1 92 ? 0.735 5.012 6.544 1.00 88.00 92 VAL A N 1
ATOM 751 C CA . VAL A 1 92 ? 0.718 6.433 6.140 1.00 88.00 92 VAL A CA 1
ATOM 752 C C . VAL A 1 92 ? 1.014 6.598 4.644 1.00 88.00 92 VAL A C 1
ATOM 754 O O . VAL A 1 92 ? 0.485 7.505 4.010 1.00 88.00 92 VAL A O 1
ATOM 757 N N . GLY A 1 93 ? 1.771 5.676 4.045 1.00 76.25 93 GLY A N 1
ATOM 758 C CA . GLY A 1 93 ? 2.207 5.752 2.649 1.00 76.25 93 GLY A CA 1
ATOM 759 C C . GLY A 1 93 ? 3.507 6.545 2.472 1.00 76.25 93 GLY A C 1
ATOM 760 O O . GLY A 1 93 ? 4.210 6.850 3.437 1.00 76.25 93 GLY A O 1
ATOM 761 N N . THR A 1 94 ? 3.859 6.837 1.218 1.00 67.38 94 THR A N 1
ATOM 762 C CA . THR A 1 94 ? 5.096 7.540 0.830 1.00 67.38 94 THR A CA 1
ATOM 763 C C . THR A 1 94 ? 4.855 9.040 0.601 1.00 67.38 94 THR A C 1
ATOM 765 O O . THR A 1 94 ? 3.782 9.564 0.880 1.00 67.38 94 THR A O 1
ATOM 768 N N . ALA A 1 95 ? 5.869 9.778 0.137 1.00 61.09 95 ALA A N 1
ATOM 769 C CA . ALA A 1 95 ? 5.832 11.241 0.028 1.00 61.09 95 ALA A CA 1
ATOM 770 C C . ALA A 1 95 ? 4.760 11.812 -0.927 1.00 61.09 95 ALA A C 1
ATOM 772 O O . ALA A 1 95 ? 4.434 12.991 -0.810 1.00 61.09 95 ALA A O 1
ATOM 773 N N . HIS A 1 96 ? 4.213 11.009 -1.843 1.00 62.59 96 HIS A N 1
ATOM 774 C CA . HIS A 1 96 ? 3.264 11.456 -2.866 1.00 62.59 96 HIS A CA 1
ATOM 775 C C . HIS A 1 96 ? 1.850 10.943 -2.561 1.00 62.59 96 HIS A C 1
ATOM 777 O O . HIS A 1 96 ? 1.703 9.948 -1.858 1.00 62.59 96 HIS A O 1
ATOM 783 N N . GLY A 1 97 ? 0.841 11.691 -3.018 1.00 60.03 97 GLY A N 1
ATOM 784 C CA . GLY A 1 97 ? -0.548 11.671 -2.541 1.00 60.03 97 GLY A CA 1
ATOM 785 C C . GLY A 1 97 ? -1.244 10.308 -2.439 1.00 60.03 97 GLY A C 1
ATOM 786 O O . GLY A 1 97 ? -0.792 9.290 -2.952 1.00 60.03 97 GLY A O 1
ATOM 787 N N . ARG A 1 98 ? -2.396 10.311 -1.765 1.00 77.19 98 ARG A N 1
ATOM 788 C CA . ARG A 1 98 ? -3.203 9.120 -1.478 1.00 77.19 98 ARG A CA 1
ATOM 789 C C . ARG A 1 98 ? -4.580 9.204 -2.128 1.00 77.19 98 ARG A C 1
ATOM 791 O O . ARG A 1 98 ? -5.597 9.291 -1.447 1.00 77.19 98 ARG A O 1
ATOM 798 N N . GLU A 1 99 ? -4.621 9.194 -3.455 1.00 82.56 99 GLU A N 1
ATOM 799 C CA . GLU A 1 99 ? -5.880 9.292 -4.209 1.00 82.56 99 GLU A CA 1
ATOM 800 C C . GLU A 1 99 ? -6.852 8.144 -3.875 1.00 82.56 99 GLU A C 1
ATOM 802 O O . GLU A 1 99 ? -8.056 8.353 -3.731 1.00 82.56 99 GLU A O 1
ATOM 807 N N . GLY A 1 100 ? -6.325 6.956 -3.571 1.00 84.12 100 GLY A N 1
ATOM 808 C CA . GLY A 1 100 ? -7.120 5.825 -3.083 1.00 84.12 100 GLY A CA 1
ATOM 809 C C . GLY A 1 100 ? -7.928 6.113 -1.806 1.00 84.12 100 GLY A C 1
ATOM 810 O O . GLY A 1 100 ? -8.922 5.437 -1.539 1.00 84.12 100 GLY A O 1
ATOM 811 N N . ASP A 1 101 ? -7.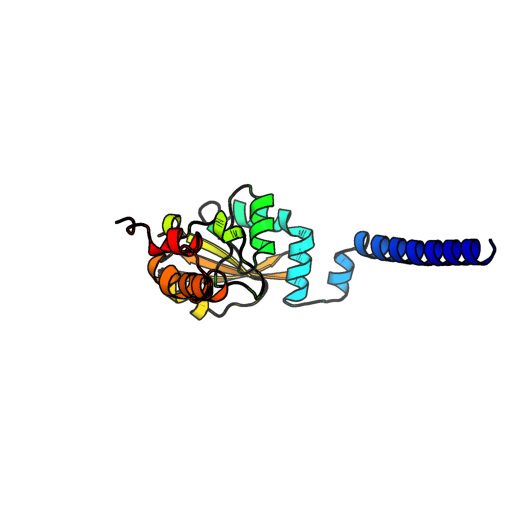588 7.147 -1.030 1.00 88.06 101 ASP A N 1
ATOM 812 C CA . ASP A 1 101 ? -8.359 7.530 0.156 1.00 88.06 101 ASP A CA 1
ATOM 813 C C . ASP A 1 101 ? -9.782 8.013 -0.191 1.00 88.06 101 ASP A C 1
ATOM 815 O O . ASP A 1 101 ? -10.655 7.994 0.683 1.00 88.06 101 ASP A O 1
ATOM 819 N N . PHE A 1 102 ? -10.062 8.410 -1.441 1.00 88.94 102 PHE A N 1
ATOM 820 C CA . PHE A 1 102 ? -11.428 8.694 -1.900 1.00 88.94 102 PHE A CA 1
ATOM 821 C C . PHE A 1 102 ? -12.295 7.432 -1.891 1.00 88.94 102 PHE A C 1
ATOM 823 O O . PHE A 1 102 ? -13.406 7.460 -1.356 1.00 88.94 102 PHE A O 1
ATOM 830 N N . LEU A 1 103 ? -11.747 6.322 -2.389 1.00 88.94 103 LEU A N 1
ATOM 831 C CA . LEU A 1 103 ? -12.419 5.025 -2.504 1.00 88.94 103 LEU A CA 1
ATOM 832 C C . LEU A 1 103 ? -12.403 4.243 -1.185 1.00 88.94 103 LEU A C 1
ATOM 834 O O . LEU A 1 103 ? -13.349 3.527 -0.861 1.00 88.94 103 LEU A O 1
ATOM 838 N N . THR A 1 104 ? -11.347 4.403 -0.386 1.00 90.81 104 THR A N 1
ATOM 839 C CA . THR A 1 104 ? -11.180 3.651 0.859 1.00 90.81 104 THR A CA 1
ATOM 840 C C . THR A 1 104 ? -12.107 4.158 1.964 1.00 90.81 104 THR A C 1
ATOM 842 O O . THR A 1 104 ? -12.213 5.363 2.214 1.00 90.81 104 THR A O 1
ATOM 845 N N . ASN A 1 105 ? -12.704 3.226 2.707 1.00 92.56 105 ASN A N 1
ATOM 846 C CA . ASN A 1 105 ? -13.298 3.488 4.014 1.00 92.56 105 ASN A CA 1
ATOM 847 C C . ASN A 1 105 ? -12.803 2.454 5.038 1.00 92.56 105 ASN A C 1
ATOM 849 O O . ASN A 1 105 ? -13.351 1.356 5.135 1.00 92.56 105 ASN A O 1
ATOM 853 N N . PHE A 1 106 ? -11.780 2.814 5.820 1.00 94.94 106 PHE A N 1
ATOM 854 C CA . PHE A 1 106 ? -11.222 1.927 6.849 1.00 94.94 106 PHE A CA 1
ATOM 855 C C . PHE A 1 106 ? -12.201 1.631 7.996 1.00 94.94 106 PHE A C 1
ATOM 857 O O . PHE A 1 106 ? -12.086 0.579 8.619 1.00 94.94 106 PHE A O 1
ATOM 864 N N . ALA A 1 107 ? -13.190 2.498 8.256 1.00 94.88 107 ALA A N 1
ATOM 865 C CA . ALA A 1 107 ? -14.199 2.237 9.286 1.00 94.88 107 ALA A CA 1
ATOM 866 C C . ALA A 1 107 ? -15.041 0.999 8.938 1.00 94.88 107 ALA A C 1
ATOM 868 O O . ALA A 1 107 ? -15.303 0.159 9.793 1.00 94.88 107 ALA A O 1
ATOM 869 N N . ALA A 1 108 ? -15.365 0.819 7.652 1.00 94.38 108 ALA A N 1
ATOM 870 C CA . ALA A 1 108 ? -16.087 -0.349 7.138 1.00 94.38 108 ALA A CA 1
ATOM 871 C C . ALA A 1 108 ? -15.251 -1.651 7.131 1.00 94.38 108 ALA A C 1
ATOM 873 O O . ALA A 1 108 ? -15.719 -2.703 6.683 1.00 94.38 108 ALA A O 1
ATOM 874 N N . MET A 1 109 ? -13.994 -1.585 7.578 1.00 95.75 109 MET A N 1
ATOM 875 C CA . MET A 1 109 ? -13.079 -2.722 7.674 1.00 95.75 109 MET A CA 1
ATOM 876 C C . MET A 1 109 ? -12.793 -3.127 9.124 1.00 95.75 109 MET A C 1
ATOM 878 O O . MET A 1 109 ? -11.999 -4.041 9.335 1.00 95.75 109 MET A O 1
ATOM 882 N N . GLN A 1 110 ? -13.434 -2.486 10.110 1.00 97.12 110 GLN A N 1
ATOM 883 C CA . GLN A 1 110 ? -13.340 -2.873 11.519 1.00 97.12 110 GLN A CA 1
ATOM 884 C C . GLN A 1 110 ? -13.562 -4.384 11.684 1.00 97.12 110 GLN A C 1
ATOM 886 O O . GLN A 1 110 ? -14.499 -4.955 11.127 1.00 97.12 110 GLN A O 1
ATOM 891 N N . GLY A 1 111 ? -12.669 -5.037 12.428 1.00 97.31 111 GLY A N 1
ATOM 892 C CA . GLY A 1 111 ? -12.737 -6.469 12.713 1.00 97.31 111 GLY A CA 1
ATOM 893 C C . GLY A 1 111 ? -12.367 -7.397 11.549 1.00 97.31 111 GLY A C 1
ATOM 894 O O . GLY A 1 111 ? -12.244 -8.600 11.778 1.00 97.31 111 GLY A O 1
ATOM 895 N N . LYS A 1 112 ? -12.137 -6.888 10.329 1.00 97.06 112 LYS A N 1
ATOM 896 C CA . LYS A 1 112 ? -11.697 -7.709 9.187 1.00 97.06 112 LYS A CA 1
ATOM 897 C C . LYS A 1 112 ? -10.228 -8.106 9.311 1.00 97.06 112 LYS A C 1
ATOM 899 O O . LYS A 1 112 ? -9.449 -7.452 10.004 1.00 97.06 112 LYS A O 1
ATOM 904 N N . SER A 1 113 ? -9.847 -9.156 8.594 1.00 97.50 113 SER A N 1
ATOM 905 C CA . SER A 1 113 ? -8.451 -9.572 8.460 1.00 97.50 113 SER A CA 1
ATOM 906 C C . SER A 1 113 ? -7.814 -8.947 7.220 1.00 97.50 113 SER A C 1
ATOM 908 O O . SER A 1 113 ? -8.477 -8.776 6.199 1.00 97.50 113 SER A O 1
ATOM 910 N N . PHE A 1 114 ? -6.530 -8.609 7.299 1.00 97.56 114 PHE A N 1
ATOM 911 C CA . PHE A 1 114 ? -5.750 -7.990 6.230 1.00 97.56 114 PHE A CA 1
ATOM 912 C C . PHE A 1 114 ? -4.575 -8.873 5.839 1.00 97.56 114 PHE A C 1
ATOM 914 O O . PHE A 1 114 ? -3.898 -9.430 6.704 1.00 97.56 114 PHE A O 1
ATOM 921 N N . LEU A 1 115 ? -4.331 -8.970 4.535 1.00 97.38 115 LEU A N 1
ATOM 922 C CA . LEU A 1 115 ? -3.122 -9.560 3.983 1.00 97.38 115 LEU A CA 1
ATOM 923 C C . LEU A 1 115 ? -2.338 -8.452 3.285 1.00 97.38 115 LEU A C 1
ATOM 925 O O . LEU A 1 115 ? -2.734 -7.970 2.223 1.00 97.38 115 LEU A O 1
ATOM 929 N N . ILE A 1 116 ? -1.242 -8.028 3.906 1.00 96.81 116 ILE A N 1
ATOM 930 C CA . ILE A 1 116 ? -0.451 -6.886 3.452 1.00 96.81 116 ILE A CA 1
ATOM 931 C C . ILE A 1 116 ? 0.825 -7.406 2.794 1.00 96.81 116 ILE A C 1
ATOM 933 O O . ILE A 1 116 ? 1.683 -7.987 3.462 1.00 96.81 116 ILE A O 1
ATOM 937 N N . LEU A 1 117 ? 0.953 -7.192 1.484 1.00 96.44 117 LEU A N 1
ATOM 938 C CA . LEU A 1 117 ? 2.126 -7.585 0.707 1.00 96.44 117 LEU A CA 1
ATOM 939 C C . LEU A 1 117 ? 3.212 -6.509 0.761 1.00 96.44 117 LEU A C 1
ATOM 941 O O . LEU A 1 117 ? 2.990 -5.349 0.390 1.00 96.44 117 LEU A O 1
ATOM 945 N N . LEU A 1 118 ? 4.420 -6.936 1.125 1.00 95.25 118 LEU A N 1
ATOM 946 C CA . LEU A 1 118 ? 5.615 -6.108 1.226 1.00 95.25 118 LEU A CA 1
ATOM 947 C C . LEU A 1 118 ? 6.783 -6.730 0.448 1.00 95.25 118 LEU A C 1
ATOM 949 O O . LEU A 1 118 ? 6.939 -7.944 0.370 1.00 95.25 118 LEU A O 1
ATOM 953 N N . ASN A 1 119 ? 7.652 -5.883 -0.095 1.00 92.69 119 ASN A N 1
ATOM 954 C CA . ASN A 1 119 ? 8.924 -6.244 -0.748 1.00 92.69 119 ASN A CA 1
ATOM 955 C C . ASN A 1 119 ? 10.126 -6.203 0.218 1.00 92.69 119 ASN A C 1
ATOM 957 O O . ASN A 1 119 ? 11.262 -6.474 -0.171 1.00 92.69 119 ASN A O 1
ATOM 961 N N . ARG A 1 120 ? 9.898 -5.789 1.468 1.00 92.12 120 ARG A N 1
ATOM 962 C CA . ARG A 1 120 ? 10.908 -5.655 2.522 1.00 92.12 120 ARG A CA 1
ATOM 963 C C . ARG A 1 120 ? 10.390 -6.304 3.789 1.00 92.12 120 ARG A C 1
ATOM 965 O O . ARG A 1 120 ? 9.182 -6.310 4.019 1.00 92.12 120 ARG A O 1
ATOM 972 N N . ARG A 1 121 ? 11.312 -6.824 4.601 1.00 94.12 121 ARG A N 1
ATOM 973 C CA . ARG A 1 121 ? 10.966 -7.383 5.905 1.00 94.12 121 ARG A CA 1
ATOM 974 C C . ARG A 1 121 ? 10.371 -6.259 6.764 1.00 94.12 121 ARG A C 1
ATOM 976 O O . ARG A 1 121 ? 11.066 -5.261 6.950 1.00 94.12 121 ARG A O 1
ATOM 983 N N . PRO A 1 122 ? 9.119 -6.384 7.233 1.00 93.88 122 PRO A N 1
ATOM 984 C CA . PRO A 1 122 ? 8.529 -5.391 8.118 1.00 93.88 122 PRO A CA 1
ATOM 985 C C . PRO A 1 122 ? 9.144 -5.473 9.512 1.00 93.88 122 PRO A C 1
ATOM 987 O O . PRO A 1 122 ? 9.566 -6.553 9.941 1.00 93.88 122 PRO A O 1
ATOM 990 N N . ASP A 1 123 ? 9.109 -4.356 10.232 1.00 93.75 123 ASP A N 1
ATOM 991 C CA . ASP A 1 123 ? 9.077 -4.410 11.687 1.00 93.75 123 ASP A CA 1
ATOM 992 C C . ASP A 1 123 ? 7.655 -4.805 12.110 1.00 93.75 123 ASP A C 1
ATOM 994 O O . ASP A 1 123 ? 6.667 -4.250 11.630 1.00 93.75 123 ASP A O 1
ATOM 998 N N . LEU A 1 124 ? 7.541 -5.811 12.974 1.00 91.31 124 LEU A N 1
ATOM 999 C CA . LEU A 1 124 ? 6.248 -6.268 13.472 1.00 91.31 124 LEU A CA 1
ATOM 1000 C C . LEU A 1 124 ? 5.558 -5.174 14.302 1.00 91.31 124 LEU A C 1
ATOM 1002 O O . LEU A 1 124 ? 4.330 -5.075 14.278 1.00 91.31 124 LEU A O 1
ATOM 1006 N N . SER A 1 125 ? 6.338 -4.336 14.992 1.00 93.94 125 SER A N 1
ATOM 1007 C CA . SER A 1 125 ? 5.835 -3.256 15.844 1.00 93.94 125 SER A CA 1
ATOM 1008 C C . SER A 1 125 ? 5.003 -2.219 15.080 1.00 93.94 125 SER A C 1
ATOM 1010 O O . SER A 1 125 ? 4.063 -1.668 15.651 1.00 93.94 125 SER A O 1
ATOM 1012 N N . ASP A 1 126 ? 5.241 -2.055 13.774 1.00 93.19 126 ASP A N 1
ATOM 1013 C CA . ASP A 1 126 ? 4.466 -1.169 12.894 1.00 93.19 126 ASP A CA 1
ATOM 1014 C C . ASP A 1 126 ? 3.008 -1.631 12.693 1.00 93.19 126 ASP A C 1
ATOM 1016 O O . ASP A 1 126 ? 2.165 -0.855 12.242 1.00 93.19 126 ASP A O 1
ATOM 1020 N N . TYR A 1 127 ? 2.695 -2.896 12.995 1.00 96.00 127 TYR A N 1
ATOM 1021 C CA . TYR A 1 127 ? 1.387 -3.509 12.724 1.00 96.00 127 TYR A CA 1
ATOM 1022 C C . TYR A 1 127 ? 0.645 -3.929 13.994 1.00 96.00 127 TYR A C 1
ATOM 1024 O O . TYR A 1 127 ? -0.587 -3.900 14.004 1.00 96.00 127 TYR A O 1
ATOM 1032 N N . LEU A 1 128 ? 1.368 -4.274 15.067 1.00 96.19 128 LEU A N 1
ATOM 1033 C CA . LEU A 1 128 ? 0.785 -4.719 16.342 1.00 96.19 128 LEU A CA 1
A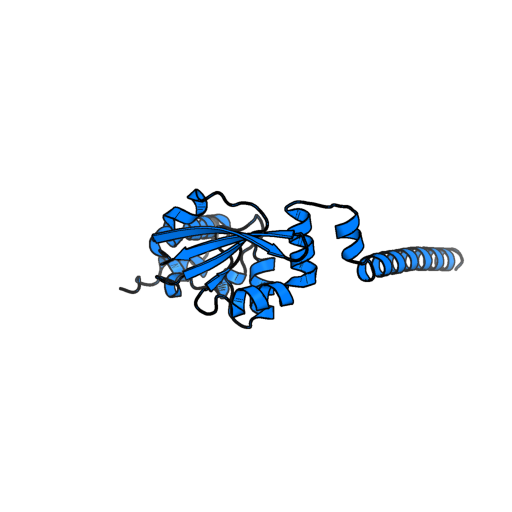TOM 1034 C C . LEU A 1 128 ? -0.314 -3.798 16.899 1.00 96.19 128 LEU A C 1
ATOM 1036 O O . LEU A 1 128 ? -1.313 -4.327 17.378 1.00 96.19 128 LEU A O 1
ATOM 1040 N N . PRO A 1 129 ? -0.217 -2.455 16.825 1.00 97.31 129 PRO A N 1
ATOM 1041 C CA . PRO A 1 129 ? -1.265 -1.590 17.364 1.00 97.31 129 PRO A CA 1
ATOM 1042 C C . PRO A 1 129 ? -2.603 -1.703 16.621 1.00 97.31 129 PRO A C 1
ATOM 1044 O O . PRO A 1 129 ? -3.637 -1.292 17.145 1.00 97.31 129 PRO A O 1
ATOM 1047 N N . TYR A 1 130 ? -2.591 -2.206 15.385 1.00 98.06 130 TYR A N 1
ATOM 1048 C CA . TYR A 1 130 ? -3.726 -2.135 14.465 1.00 98.06 130 TYR A CA 1
ATOM 1049 C C . TYR A 1 130 ? -4.448 -3.470 14.278 1.00 98.06 130 TYR A C 1
ATOM 1051 O O . TYR A 1 130 ? -5.485 -3.500 13.619 1.00 98.06 130 TYR A O 1
ATOM 1059 N N . PHE A 1 131 ? -3.943 -4.557 14.859 1.00 98.25 131 PHE A N 1
ATOM 1060 C CA . PHE A 1 131 ? -4.523 -5.895 14.753 1.00 98.25 131 PHE A CA 1
ATOM 1061 C C . PHE A 1 131 ? -4.421 -6.624 16.090 1.00 98.25 131 PHE A C 1
ATOM 1063 O O . PHE A 1 131 ? -3.410 -6.516 16.776 1.00 98.25 131 PHE A O 1
ATOM 1070 N N . HIS A 1 132 ? -5.427 -7.427 16.438 1.00 97.38 132 HIS A N 1
ATOM 1071 C CA . HIS A 1 132 ? -5.363 -8.247 17.655 1.00 97.38 132 HIS A CA 1
ATOM 1072 C C . HIS A 1 132 ? -4.302 -9.345 17.553 1.00 97.38 132 HIS A C 1
ATOM 1074 O O . HIS A 1 132 ? -3.637 -9.669 18.533 1.00 97.38 132 HIS A O 1
ATOM 1080 N N . VAL A 1 133 ? -4.145 -9.929 16.364 1.00 96.81 133 VAL A N 1
ATOM 1081 C CA . VAL A 1 133 ? -3.108 -10.924 16.085 1.00 96.81 133 VAL A CA 1
ATOM 1082 C C . VAL A 1 133 ? -2.410 -10.520 14.802 1.00 96.81 133 VAL A C 1
ATOM 1084 O O . VAL A 1 133 ? -3.064 -10.257 13.797 1.00 96.81 133 VAL A O 1
ATOM 1087 N N . THR A 1 134 ? -1.081 -10.497 14.825 1.00 97.31 134 THR A N 1
ATOM 1088 C CA . THR A 1 134 ? -0.271 -10.229 13.635 1.00 97.31 134 THR A CA 1
ATOM 1089 C C . THR A 1 134 ? 0.703 -11.372 13.415 1.00 97.31 134 THR A C 1
ATOM 1091 O O . THR A 1 134 ? 1.389 -11.803 14.341 1.00 97.31 134 THR A O 1
ATOM 1094 N N . ARG A 1 135 ? 0.784 -11.862 12.179 1.00 96.44 135 ARG A N 1
ATOM 1095 C CA . ARG A 1 135 ? 1.793 -12.831 11.748 1.00 96.44 135 ARG A CA 1
ATOM 1096 C C . ARG A 1 135 ? 2.526 -12.290 10.536 1.00 96.44 135 ARG A C 1
ATOM 1098 O O . ARG A 1 135 ? 1.907 -11.722 9.643 1.00 96.44 135 ARG A O 1
ATOM 1105 N N . VAL A 1 136 ? 3.834 -12.500 10.494 1.00 96.62 136 VAL A N 1
ATOM 1106 C CA . VAL A 1 136 ? 4.666 -12.151 9.342 1.00 96.62 136 VAL A CA 1
ATOM 1107 C C . VAL A 1 136 ? 5.293 -13.426 8.822 1.00 96.62 136 VAL A C 1
ATOM 1109 O O . VAL A 1 136 ? 5.938 -14.144 9.583 1.00 96.62 136 VAL A O 1
ATOM 1112 N N . GLN A 1 137 ? 5.135 -13.689 7.529 1.00 95.56 137 GLN A N 1
ATOM 1113 C CA . GLN A 1 137 ? 5.814 -14.800 6.874 1.00 95.56 137 GLN A CA 1
ATOM 1114 C C . GLN A 1 137 ? 6.515 -14.341 5.594 1.00 95.56 137 GLN A C 1
ATOM 1116 O O . GLN A 1 137 ? 5.963 -13.519 4.854 1.00 95.56 137 GLN A O 1
ATOM 1121 N N . PRO A 1 138 ? 7.729 -14.845 5.314 1.00 96.44 138 PRO A N 1
ATOM 1122 C CA . PRO A 1 138 ? 8.324 -14.685 4.001 1.00 96.44 138 PRO A CA 1
ATOM 1123 C C . PRO A 1 138 ? 7.523 -15.499 2.981 1.00 96.44 138 PRO A C 1
ATOM 1125 O O . PRO A 1 138 ? 7.138 -16.637 3.241 1.00 96.44 138 PRO A O 1
ATOM 1128 N N . TRP A 1 139 ? 7.312 -14.928 1.804 1.00 96.19 139 TRP A N 1
ATOM 1129 C CA . TRP A 1 139 ? 6.651 -15.580 0.682 1.00 96.19 139 TRP A CA 1
ATOM 1130 C C . TRP A 1 139 ? 7.543 -15.463 -0.548 1.00 96.19 139 TRP A C 1
ATOM 1132 O O . TRP A 1 139 ? 7.996 -14.371 -0.895 1.00 96.19 139 TRP A O 1
ATOM 1142 N N . ARG A 1 140 ? 7.873 -16.596 -1.167 1.00 94.12 140 ARG A N 1
ATOM 1143 C CA . ARG A 1 140 ? 8.778 -16.639 -2.319 1.00 94.12 140 ARG A CA 1
ATOM 1144 C C . ARG A 1 140 ? 7.973 -16.806 -3.593 1.00 94.12 140 ARG A C 1
ATOM 1146 O O . ARG A 1 140 ? 7.140 -17.698 -3.671 1.00 94.12 140 ARG A O 1
ATOM 1153 N N . PHE A 1 141 ? 8.279 -15.982 -4.585 1.00 92.38 141 PHE A N 1
ATOM 1154 C CA . PHE A 1 141 ? 7.658 -16.047 -5.900 1.00 92.38 141 PHE A CA 1
ATOM 1155 C C . PHE A 1 141 ? 8.713 -15.697 -6.951 1.00 92.38 141 PHE A C 1
ATOM 1157 O O . PHE A 1 141 ? 9.346 -14.648 -6.852 1.00 92.38 141 PHE A O 1
ATOM 1164 N N . ASP A 1 142 ? 8.959 -16.596 -7.905 1.00 89.94 142 ASP A N 1
ATOM 1165 C CA . ASP A 1 142 ? 9.936 -16.427 -8.994 1.00 89.94 142 ASP A CA 1
ATOM 1166 C C . ASP A 1 142 ? 11.320 -15.924 -8.555 1.00 89.94 142 ASP A C 1
ATOM 1168 O O . ASP A 1 142 ? 11.927 -15.041 -9.161 1.00 89.94 142 ASP A O 1
ATOM 1172 N N . GLY A 1 143 ? 11.827 -16.481 -7.452 1.00 87.69 143 GLY A N 1
ATOM 1173 C CA . GLY A 1 143 ? 13.125 -16.117 -6.876 1.00 87.69 143 GLY A CA 1
ATOM 1174 C C . GLY A 1 143 ? 13.122 -14.817 -6.061 1.00 87.69 143 GLY A C 1
ATOM 1175 O O . GLY A 1 143 ? 14.075 -14.568 -5.318 1.00 87.69 143 GLY A O 1
ATOM 1176 N N . ALA A 1 144 ? 12.055 -14.015 -6.121 1.00 91.19 144 ALA A N 1
ATOM 1177 C CA . ALA A 1 144 ? 11.864 -12.865 -5.250 1.00 91.19 144 ALA A CA 1
ATOM 1178 C C . ALA A 1 144 ? 11.365 -13.294 -3.865 1.00 91.19 144 ALA A C 1
ATOM 1180 O O . ALA A 1 144 ? 10.660 -14.292 -3.707 1.00 91.19 144 ALA A O 1
ATOM 1181 N N . VAL A 1 145 ? 11.742 -12.517 -2.847 1.00 93.88 145 VAL A N 1
ATOM 1182 C CA . VAL A 1 145 ? 11.240 -12.668 -1.477 1.00 93.88 145 VAL A CA 1
ATOM 1183 C C . VAL A 1 145 ? 10.335 -11.489 -1.170 1.00 93.88 145 VAL A C 1
ATOM 1185 O O . VAL A 1 145 ? 10.788 -10.347 -1.092 1.00 93.88 145 VAL A O 1
ATOM 1188 N N . PHE A 1 146 ? 9.069 -11.798 -0.962 1.00 96.00 146 PHE A N 1
ATOM 1189 C CA . PHE A 1 146 ? 8.072 -10.912 -0.398 1.00 96.00 146 PHE A CA 1
ATOM 1190 C C . PHE A 1 146 ? 7.858 -11.252 1.076 1.00 96.00 146 PHE A C 1
ATOM 1192 O O . PHE A 1 146 ? 8.302 -12.287 1.576 1.00 96.00 146 PHE A O 1
ATOM 1199 N N . TYR A 1 147 ? 7.152 -10.376 1.775 1.00 97.06 147 TYR A N 1
ATOM 1200 C CA . TYR A 1 147 ? 6.693 -10.600 3.134 1.00 97.06 147 TYR A CA 1
ATOM 1201 C C . TYR A 1 147 ? 5.197 -10.346 3.181 1.00 97.06 147 TYR A C 1
ATOM 1203 O O . TYR A 1 147 ? 4.719 -9.329 2.676 1.00 97.06 147 TYR A O 1
ATOM 1211 N N . LEU A 1 148 ? 4.475 -11.284 3.780 1.00 97.25 148 LEU A N 1
ATOM 1212 C CA . LEU A 1 148 ? 3.045 -11.187 4.008 1.00 97.25 148 LEU A CA 1
ATOM 1213 C C . LEU A 1 148 ? 2.818 -10.889 5.481 1.00 97.25 148 LEU A C 1
ATOM 1215 O O . LEU A 1 148 ? 3.196 -11.691 6.340 1.00 97.25 148 LEU A O 1
ATOM 1219 N N . VAL A 1 149 ? 2.202 -9.746 5.763 1.00 97.56 149 VAL A N 1
ATOM 1220 C CA . VAL A 1 149 ? 1.655 -9.454 7.088 1.00 97.56 149 VAL A CA 1
ATOM 1221 C C . VAL A 1 149 ? 0.198 -9.885 7.093 1.00 97.56 149 VAL A C 1
ATOM 1223 O O . VAL A 1 149 ? -0.620 -9.328 6.366 1.00 97.56 149 VAL A O 1
ATOM 1226 N N . MET A 1 150 ? -0.119 -10.883 7.907 1.00 97.56 150 MET A N 1
ATOM 1227 C CA . MET A 1 150 ? -1.483 -11.315 8.187 1.00 97.56 150 MET A CA 1
ATOM 1228 C C . MET A 1 150 ? -1.918 -10.669 9.496 1.00 97.56 150 MET A C 1
ATOM 1230 O O . MET A 1 150 ? -1.490 -11.090 10.575 1.00 97.56 150 MET A O 1
ATOM 1234 N N . GLY A 1 151 ? -2.732 -9.628 9.389 1.00 97.56 151 GLY A N 1
ATOM 1235 C CA . GLY A 1 151 ? -3.348 -8.957 10.525 1.00 97.56 151 GLY A CA 1
ATOM 1236 C C . GLY A 1 151 ? -4.774 -9.455 10.717 1.00 97.56 151 GLY A C 1
ATOM 1237 O O . GLY A 1 151 ? -5.564 -9.418 9.779 1.00 97.56 151 GLY A O 1
ATOM 1238 N N . TYR A 1 152 ? -5.119 -9.915 11.913 1.00 97.94 152 TYR A N 1
ATOM 1239 C CA . TYR A 1 152 ? -6.455 -10.405 12.251 1.00 97.94 152 TYR A CA 1
ATOM 1240 C C . TYR A 1 152 ? -7.164 -9.416 13.169 1.00 97.94 152 TYR A C 1
ATOM 1242 O O . TYR A 1 152 ? -6.544 -8.843 14.068 1.00 97.94 152 TYR A O 1
ATOM 1250 N N . HIS A 1 153 ? -8.473 -9.266 12.958 1.00 97.56 153 HIS A N 1
ATOM 1251 C CA . HIS A 1 153 ? -9.337 -8.350 13.702 1.00 97.56 153 HIS A CA 1
ATOM 1252 C C . HIS A 1 153 ? -8.792 -6.918 13.698 1.00 97.56 153 HIS A C 1
ATOM 1254 O O . HIS A 1 153 ? -8.267 -6.421 14.688 1.00 97.56 153 HIS A O 1
ATOM 1260 N N . PHE A 1 154 ? -8.875 -6.250 12.552 1.00 98.44 154 PHE A N 1
ATOM 1261 C CA . PHE A 1 154 ? -8.415 -4.875 12.405 1.00 98.44 154 PHE A CA 1
ATOM 1262 C C . PHE A 1 154 ? -9.064 -3.927 13.427 1.00 98.44 154 PHE A C 1
ATOM 1264 O O . PHE A 1 154 ? -10.291 -3.874 13.546 1.00 98.44 154 PHE A O 1
ATOM 1271 N N . ASN A 1 155 ? -8.235 -3.156 14.130 1.00 98.06 155 ASN A N 1
ATOM 1272 C CA . ASN A 1 155 ? -8.639 -2.120 15.072 1.00 98.06 155 ASN A CA 1
ATOM 1273 C C . ASN A 1 155 ? -8.645 -0.754 14.373 1.00 98.06 155 ASN A C 1
ATOM 1275 O O . ASN A 1 155 ? -7.642 -0.033 14.331 1.00 98.06 155 ASN A O 1
ATOM 1279 N N . TYR A 1 156 ? -9.808 -0.385 13.838 1.00 97.62 156 TYR A N 1
ATOM 1280 C CA . TYR A 1 156 ? -10.023 0.885 13.158 1.00 97.62 156 TYR A CA 1
ATOM 1281 C C . TYR A 1 156 ? -9.753 2.082 14.069 1.00 97.62 156 TYR A C 1
ATOM 1283 O O . TYR A 1 156 ? -9.183 3.060 13.597 1.00 97.62 156 TYR A O 1
ATOM 1291 N N . LEU A 1 157 ? -10.117 2.039 15.355 1.00 97.00 157 LEU A N 1
ATOM 1292 C CA . LEU A 1 157 ? -9.894 3.176 16.253 1.00 97.00 157 LEU A CA 1
ATOM 1293 C C . LEU A 1 157 ? -8.398 3.452 16.423 1.00 97.00 157 LEU A C 1
ATOM 1295 O O . LEU A 1 157 ? -7.956 4.585 16.214 1.00 97.00 157 LEU A O 1
ATOM 1299 N N . ALA A 1 158 ? -7.603 2.418 16.703 1.00 97.69 158 ALA A N 1
ATOM 1300 C CA . ALA A 1 158 ? -6.151 2.547 16.781 1.00 97.69 158 ALA A CA 1
ATOM 1301 C C . ALA A 1 158 ? -5.561 3.063 15.458 1.00 97.69 158 ALA A C 1
ATOM 1303 O O . ALA A 1 158 ? -4.752 3.995 15.451 1.00 97.69 158 ALA A O 1
ATOM 1304 N N . TYR A 1 159 ? -6.026 2.533 14.324 1.00 97.62 159 TYR A N 1
ATOM 1305 C CA . TYR A 1 159 ? -5.566 2.960 13.003 1.00 97.62 159 TYR A CA 1
ATOM 1306 C C . TYR A 1 159 ? -5.978 4.398 12.658 1.00 97.62 159 TYR A C 1
ATOM 1308 O O . TYR A 1 159 ? -5.201 5.153 12.072 1.00 97.62 159 TYR A O 1
ATOM 1316 N N . ARG A 1 160 ? -7.172 4.827 13.071 1.00 96.62 160 ARG A N 1
ATOM 1317 C CA . ARG A 1 160 ? -7.661 6.199 12.917 1.00 96.62 160 ARG A CA 1
ATOM 1318 C C . ARG A 1 160 ? -6.783 7.183 13.680 1.00 96.62 160 ARG A C 1
ATOM 1320 O O . ARG A 1 160 ? -6.422 8.226 13.134 1.00 96.62 160 ARG A O 1
ATOM 1327 N N . HIS A 1 161 ? -6.420 6.849 14.916 1.00 96.06 161 HIS A N 1
ATOM 1328 C CA . HIS A 1 161 ? -5.587 7.701 15.764 1.00 96.06 161 HIS A CA 1
ATOM 1329 C C . HIS A 1 161 ? -4.118 7.732 15.336 1.00 96.06 161 HIS A C 1
ATOM 1331 O O . HIS A 1 161 ? -3.518 8.806 15.369 1.00 96.06 161 HIS A O 1
ATOM 1337 N N . GLY A 1 162 ? -3.555 6.593 14.930 1.00 95.00 162 GLY A N 1
ATOM 1338 C CA . GLY A 1 162 ? -2.155 6.495 14.517 1.00 95.00 162 GLY A CA 1
ATOM 1339 C C . GLY A 1 162 ? -1.931 6.916 13.066 1.00 95.00 162 GLY A C 1
ATOM 1340 O O . GLY A 1 162 ? -1.193 7.856 12.786 1.00 95.00 162 GLY A O 1
ATOM 1341 N N . VAL A 1 163 ? -2.595 6.237 12.133 1.00 95.12 163 VAL A N 1
ATOM 1342 C CA . VAL A 1 163 ? -2.314 6.351 10.697 1.00 95.12 163 VAL A CA 1
ATOM 1343 C C . VAL A 1 163 ? -3.167 7.425 10.032 1.00 95.12 163 VAL A C 1
ATOM 1345 O O . VAL A 1 163 ? -2.625 8.330 9.397 1.00 95.12 163 VAL A O 1
ATOM 1348 N N . LEU A 1 164 ? -4.495 7.380 10.188 1.00 94.69 164 LEU A N 1
ATOM 1349 C CA . LEU A 1 164 ? -5.372 8.326 9.483 1.00 94.69 164 LEU A CA 1
ATOM 1350 C C . LEU A 1 164 ? -5.173 9.761 9.978 1.00 94.69 164 LEU A C 1
ATOM 1352 O O . LEU A 1 164 ? -5.261 10.695 9.186 1.00 94.69 164 LEU A O 1
ATOM 1356 N N . LYS A 1 165 ? -4.872 9.963 11.267 1.00 94.38 165 LYS A N 1
ATOM 1357 C CA . LYS A 1 165 ? -4.565 11.295 11.807 1.00 94.38 165 LYS A CA 1
ATOM 1358 C C . LYS A 1 165 ? -3.321 11.879 11.139 1.00 94.38 165 LYS A C 1
ATOM 1360 O O . LYS A 1 165 ? -3.364 13.024 10.690 1.00 94.38 165 LYS A O 1
ATOM 1365 N N . ALA A 1 166 ? -2.256 11.084 11.029 1.00 93.12 166 ALA A N 1
ATOM 1366 C CA . ALA A 1 166 ? -1.027 11.488 10.355 1.00 93.12 166 ALA A CA 1
ATOM 1367 C C . ALA A 1 166 ? -1.272 11.789 8.866 1.00 93.12 166 ALA A C 1
ATOM 1369 O O . ALA A 1 166 ? -0.810 12.810 8.360 1.00 93.12 166 ALA A O 1
ATOM 1370 N N . ILE A 1 167 ? -2.071 10.962 8.179 1.00 92.06 167 ILE A N 1
ATOM 1371 C CA . ILE A 1 167 ? -2.486 11.202 6.787 1.00 92.06 167 ILE A CA 1
ATOM 1372 C C . ILE A 1 167 ? -3.258 12.522 6.662 1.00 92.06 167 ILE A C 1
ATOM 1374 O O . ILE A 1 167 ? -2.947 13.342 5.799 1.00 92.06 167 ILE A O 1
ATOM 1378 N N . ASN A 1 168 ? -4.233 12.769 7.541 1.00 92.00 168 ASN A N 1
ATOM 1379 C CA . ASN A 1 168 ? -5.021 13.997 7.511 1.00 92.00 168 ASN A CA 1
ATOM 1380 C C . ASN A 1 168 ? -4.141 15.243 7.688 1.00 92.00 168 ASN A C 1
ATOM 1382 O O . ASN A 1 168 ? -4.306 16.227 6.970 1.00 92.00 168 ASN A O 1
ATOM 1386 N N . GLN A 1 169 ? -3.196 15.193 8.629 1.00 90.38 169 GLN A N 1
ATOM 1387 C CA . GLN A 1 169 ? -2.264 16.288 8.904 1.00 90.38 169 GLN A CA 1
ATOM 1388 C C . GLN A 1 169 ? -1.304 16.541 7.740 1.00 90.38 169 GLN A C 1
ATOM 1390 O O . GLN A 1 169 ? -1.024 17.692 7.424 1.00 90.38 169 GLN A O 1
ATOM 1395 N N . ARG A 1 170 ? -0.822 15.476 7.092 1.00 89.44 170 ARG A N 1
ATOM 1396 C CA . ARG A 1 170 ? 0.198 15.568 6.044 1.00 89.44 170 ARG A CA 1
ATOM 1397 C C . ARG A 1 170 ? -0.354 15.929 4.666 1.00 89.44 170 ARG A C 1
ATOM 1399 O O . ARG A 1 170 ? 0.315 16.654 3.940 1.00 89.44 170 ARG A O 1
ATOM 1406 N N . TYR A 1 171 ? -1.528 15.415 4.298 1.00 87.81 171 TYR A N 1
ATOM 1407 C CA . TYR A 1 171 ? -2.035 15.511 2.920 1.00 87.81 171 TYR A CA 1
ATOM 1408 C C . TYR A 1 171 ? -3.348 16.283 2.784 1.00 87.81 171 TYR A C 1
ATOM 1410 O O . TYR A 1 171 ? -3.644 16.788 1.706 1.00 87.81 171 TYR A O 1
ATOM 1418 N N . TRP A 1 172 ? -4.144 16.382 3.854 1.00 89.12 172 TRP A N 1
ATOM 1419 C CA . TRP A 1 172 ? -5.527 16.872 3.770 1.00 89.12 172 TRP A CA 1
ATOM 1420 C C . TRP A 1 172 ? -5.815 18.092 4.650 1.00 89.12 172 TRP A C 1
ATOM 1422 O O . TRP A 1 172 ? -6.980 18.472 4.804 1.00 89.12 172 TRP A O 1
ATOM 1432 N N . THR A 1 173 ? -4.781 18.703 5.231 1.00 88.75 173 THR A N 1
ATOM 1433 C CA . THR A 1 173 ? -4.900 19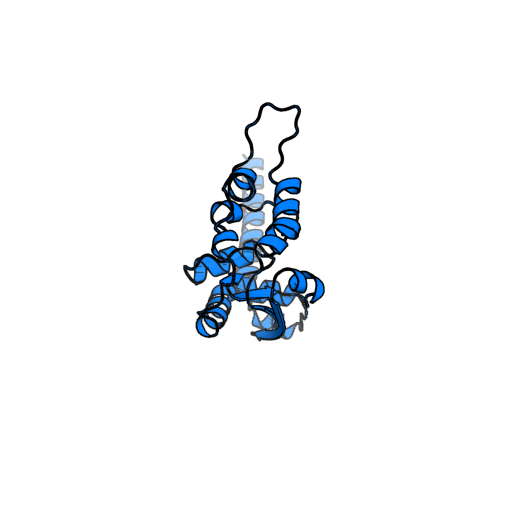.921 6.040 1.00 88.75 173 THR A CA 1
ATOM 1434 C C . THR A 1 173 ? -4.525 21.130 5.195 1.00 88.75 173 THR A C 1
ATOM 1436 O O . THR A 1 173 ? -3.399 21.245 4.723 1.00 88.75 173 THR A O 1
ATOM 1439 N N . VAL A 1 174 ? -5.487 22.032 5.010 1.00 87.06 174 VAL A N 1
ATOM 1440 C CA . VAL A 1 174 ? -5.278 23.322 4.344 1.00 87.06 174 VAL A CA 1
ATOM 1441 C C . VAL A 1 174 ? -4.836 24.341 5.405 1.00 87.06 174 VAL A C 1
ATOM 1443 O O . VAL A 1 174 ? -5.382 24.323 6.513 1.00 87.06 174 VAL A O 1
ATOM 1446 N N . PRO A 1 175 ? -3.858 25.219 5.114 1.00 88.31 175 PRO A N 1
ATOM 1447 C CA . PRO A 1 175 ? -3.440 26.264 6.044 1.00 88.31 175 PRO A CA 1
ATOM 1448 C C . PRO A 1 175 ? -4.608 27.131 6.535 1.00 88.31 175 PRO A C 1
ATOM 1450 O O . PRO A 1 175 ? -5.498 27.492 5.766 1.00 88.31 175 PRO A O 1
ATOM 1453 N N . SER A 1 176 ? -4.592 27.496 7.820 1.00 87.69 176 SER A N 1
ATOM 1454 C CA . SER A 1 176 ? -5.715 28.175 8.489 1.00 87.69 176 SER A CA 1
ATOM 1455 C C . SER A 1 176 ? -6.013 29.582 7.969 1.00 87.69 176 SER A C 1
ATOM 1457 O O . SER A 1 176 ? -7.128 30.059 8.150 1.00 87.69 176 SER A O 1
ATOM 1459 N N . PHE A 1 177 ? -5.045 30.243 7.328 1.00 91.88 177 PHE A N 1
ATOM 1460 C CA . PHE A 1 177 ? -5.223 31.582 6.762 1.00 91.88 177 PHE A CA 1
ATOM 1461 C C . PHE A 1 177 ? -6.009 31.587 5.441 1.00 91.88 177 PHE A C 1
ATOM 1463 O O . PHE A 1 177 ? -6.429 32.650 4.990 1.00 91.88 177 PHE A O 1
ATOM 1470 N N . LEU A 1 178 ? -6.210 30.426 4.807 1.00 92.88 178 LEU A N 1
ATOM 1471 C CA . LEU A 1 178 ? -7.018 30.317 3.595 1.00 92.88 178 LEU A CA 1
ATOM 1472 C C . LEU A 1 178 ? -8.476 30.010 3.959 1.00 92.88 178 LEU A C 1
ATOM 1474 O O . LEU A 1 178 ? -8.716 29.109 4.769 1.00 92.88 178 LEU A O 1
ATOM 1478 N N . PRO A 1 179 ? -9.464 30.682 3.343 1.00 90.38 179 PRO A N 1
ATOM 1479 C CA . PRO A 1 179 ? -10.864 30.324 3.523 1.00 90.38 179 PRO A CA 1
ATOM 1480 C C . PRO A 1 179 ? -11.106 28.931 2.933 1.00 90.38 179 PRO A C 1
ATOM 1482 O O . PRO A 1 179 ? -10.966 28.716 1.730 1.00 90.38 179 PRO A O 1
ATOM 1485 N N . HIS A 1 180 ? -11.448 27.960 3.779 1.00 89.25 180 HIS A N 1
ATOM 1486 C CA . HIS A 1 180 ? -11.688 26.587 3.344 1.00 89.25 180 HIS A CA 1
ATOM 1487 C C . HIS A 1 180 ? -12.709 25.874 4.233 1.00 89.25 180 HIS A C 1
ATOM 1489 O O . HIS A 1 180 ? -12.863 26.168 5.418 1.00 89.25 180 HIS A O 1
ATOM 1495 N N . THR A 1 181 ? -13.386 24.879 3.660 1.00 88.38 181 THR A N 1
ATOM 1496 C CA . THR A 1 181 ? -14.175 23.911 4.437 1.00 88.38 181 THR A CA 1
ATOM 1497 C C . THR A 1 181 ? -13.285 22.739 4.849 1.00 88.38 181 THR A C 1
ATOM 1499 O O . THR A 1 181 ? -12.255 22.493 4.222 1.00 88.38 181 THR A O 1
ATOM 1502 N N . LYS A 1 182 ? -13.686 21.965 5.866 1.00 88.44 182 LYS A N 1
ATOM 1503 C CA . LYS A 1 182 ? -12.982 20.719 6.211 1.00 88.44 182 LYS A CA 1
ATOM 1504 C C . LYS A 1 182 ? -12.869 19.803 4.982 1.00 88.44 182 LYS A C 1
ATOM 1506 O O . LYS A 1 182 ? -13.844 19.637 4.243 1.00 88.44 182 LYS A O 1
ATOM 1511 N N . SER A 1 183 ? -11.694 19.202 4.790 1.00 90.56 183 SER A N 1
ATOM 1512 C CA . SER A 1 183 ? -11.426 18.278 3.684 1.00 90.56 183 SER A CA 1
ATOM 1513 C C . SER A 1 183 ? -12.376 17.078 3.706 1.00 90.56 183 SER A C 1
ATOM 1515 O O . SER A 1 183 ? -12.922 16.720 4.756 1.00 90.56 183 SER A O 1
ATOM 1517 N N . PHE A 1 184 ? -12.575 16.426 2.554 1.00 90.94 184 PHE A N 1
ATOM 1518 C CA . PHE A 1 184 ? -13.403 15.214 2.501 1.00 90.94 184 PHE A CA 1
ATOM 1519 C C . PHE A 1 184 ? -12.864 14.135 3.453 1.00 90.94 184 PHE A C 1
ATOM 1521 O O . PHE A 1 184 ? -13.648 13.430 4.082 1.00 90.94 184 PHE A O 1
ATOM 1528 N N . PHE A 1 185 ? -11.536 14.032 3.583 1.00 92.50 185 PHE A N 1
ATOM 1529 C CA . PHE A 1 185 ? -10.880 13.045 4.429 1.00 92.50 185 PHE A CA 1
ATOM 1530 C C . PHE A 1 185 ? -11.197 13.290 5.905 1.00 92.50 185 PHE A C 1
ATOM 1532 O O . PHE A 1 185 ? -11.610 12.371 6.614 1.00 92.50 185 PHE A O 1
ATOM 1539 N N . PHE A 1 186 ? -11.097 14.548 6.352 1.00 92.06 186 PHE A N 1
ATOM 1540 C CA . PHE A 1 186 ? -11.508 14.926 7.701 1.00 92.06 186 PHE A CA 1
ATOM 1541 C C . PHE A 1 186 ? -12.987 14.609 7.931 1.00 92.06 186 PHE A C 1
ATOM 1543 O O . PHE A 1 186 ? -13.331 13.987 8.932 1.00 92.06 186 PHE A O 1
ATOM 1550 N N . LYS A 1 187 ? -13.864 14.979 6.988 1.00 92.19 187 LYS A N 1
ATOM 1551 C CA . LYS A 1 187 ? -15.305 14.712 7.096 1.00 92.19 187 LYS A CA 1
ATOM 1552 C C . LYS A 1 187 ? -15.603 13.214 7.221 1.00 92.19 187 LYS A C 1
ATOM 1554 O O . LYS A 1 187 ? -16.327 12.815 8.130 1.00 92.19 187 LYS A O 1
ATOM 1559 N N . LYS A 1 188 ? -14.980 12.388 6.374 1.00 92.25 188 LYS A N 1
ATOM 1560 C CA . LYS A 1 188 ? -15.135 10.925 6.348 1.00 92.25 188 LYS A CA 1
ATOM 1561 C C . LYS A 1 188 ? -14.796 10.275 7.692 1.00 92.25 188 LYS A C 1
ATOM 1563 O O . LYS A 1 188 ? -15.522 9.392 8.132 1.00 92.25 188 LYS A O 1
ATOM 1568 N N . TYR A 1 189 ? -13.717 10.709 8.345 1.00 93.19 189 TYR A N 1
ATOM 1569 C CA . TYR A 1 189 ? -13.193 10.022 9.529 1.00 93.19 189 TYR A CA 1
ATOM 1570 C C . TYR A 1 189 ? -13.422 10.754 10.857 1.00 93.19 189 TYR A C 1
ATOM 1572 O O . TYR A 1 189 ? -13.257 10.137 11.904 1.00 93.19 189 TYR A O 1
ATOM 1580 N N . TRP A 1 190 ? -13.787 12.039 10.872 1.00 91.06 190 TRP A N 1
ATOM 1581 C CA . TRP A 1 190 ? -13.989 12.831 12.100 1.00 91.06 190 TRP A CA 1
ATOM 1582 C C . TRP A 1 190 ? -15.330 13.550 12.207 1.00 91.06 190 TRP A C 1
ATOM 1584 O O . TRP A 1 190 ? -15.621 14.061 13.285 1.00 91.06 190 TRP A O 1
ATOM 1594 N N . SER A 1 191 ? -16.153 13.577 11.158 1.00 80.06 191 SER A N 1
ATOM 1595 C CA . SER A 1 191 ? -17.462 14.248 11.210 1.00 80.06 191 SER A CA 1
ATOM 1596 C C . SER A 1 191 ? -18.655 13.296 11.287 1.00 80.06 191 SER A C 1
ATOM 1598 O O . SER A 1 191 ? -19.722 13.725 11.712 1.00 80.06 191 SER A O 1
ATOM 1600 N N . ALA A 1 192 ? -18.497 12.023 10.922 1.00 59.47 192 ALA A N 1
ATOM 1601 C CA . ALA A 1 192 ? -19.527 11.011 11.143 1.00 59.47 192 ALA A CA 1
ATOM 1602 C C . ALA A 1 192 ? -19.452 10.482 12.586 1.00 59.47 192 ALA A C 1
ATOM 1604 O O . ALA A 1 192 ? -18.360 10.161 13.067 1.00 59.47 192 ALA A O 1
ATOM 1605 N N . ALA A 1 193 ? -20.598 10.385 13.271 1.00 53.25 193 ALA A N 1
ATOM 1606 C CA . ALA A 1 193 ? -20.705 9.633 14.520 1.00 53.25 193 ALA A CA 1
ATOM 1607 C C . ALA A 1 193 ? -20.169 8.210 14.284 1.00 53.25 193 ALA A C 1
ATOM 1609 O O . ALA A 1 193 ? -20.464 7.601 13.254 1.00 53.25 193 ALA A O 1
ATOM 1610 N N . LEU A 1 194 ? -19.312 7.721 15.184 1.00 48.38 194 LEU A N 1
ATOM 1611 C CA . LEU A 1 194 ? -18.732 6.383 15.068 1.00 48.38 194 LEU A CA 1
ATOM 1612 C C . LEU A 1 194 ? -19.874 5.354 14.995 1.00 48.38 194 LEU A C 1
ATOM 1614 O O . LEU A 1 194 ? -20.813 5.479 15.781 1.00 48.38 194 LEU A O 1
ATOM 1618 N N . PRO A 1 195 ? -19.829 4.358 14.091 1.00 44.69 195 PRO A N 1
ATOM 1619 C CA . PRO A 1 195 ? -20.749 3.235 14.193 1.00 44.69 195 PRO A CA 1
ATOM 1620 C C . PRO A 1 195 ? -20.524 2.565 15.555 1.00 44.69 195 PRO A C 1
ATOM 1622 O O . PRO A 1 195 ? -19.385 2.229 15.892 1.00 44.69 195 PRO A O 1
ATOM 1625 N N . HIS A 1 196 ? -21.604 2.495 16.336 1.00 37.16 196 HIS A N 1
ATOM 1626 C CA . HIS A 1 196 ? -21.681 1.794 17.616 1.00 37.16 196 HIS A CA 1
ATOM 1627 C C . HIS A 1 196 ? -21.514 0.286 17.426 1.00 37.16 196 HIS A C 1
ATOM 1629 O O . HIS A 1 196 ? -22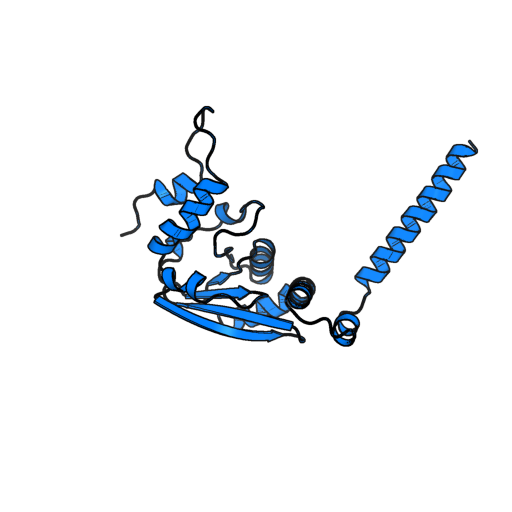.016 -0.232 16.401 1.00 37.16 196 HIS A O 1
#

pLDDT: mean 89.24, std 10.29, range [37.16, 98.44]

Foldseek 3Di:
DVVVVVVVVVVVVVVVVVVVVVVCVVPPDLVVVVVVVPAALVNVVVCCVVCVLVVLVVCCVVCVQAQEEECEPVSQVSSCVNPVDRHARDFQHDPDDRPCLVVDDVLVCAQGKHKYKASDDDDVVRCVQFAVDWDWDWDDDPNGTIIIIIGGRTDSVSCCVHGLVSNCVNPQDDDPVDDDDRGPSCCSRPVDDRDD

Radius of gyration: 21.94 Å; chains: 1; bounding box: 44×50×64 Å

Sequence (196 aa):
RIELVRCIRFMFGFSFVHLVLIAVVLLFPIQILQALHLKGPRYADWIFALKHREISRVLHQENMQFVLSSNSYAKADLMYIDSGKYSPSFGVGTAHGREGDFLTNFAAMQGKSFLILLNRRPDLSDYLPYFHVTRVQPWRFDGAVFYLVMGYHFNYLAYRHGVLKAINQRYWTVPSFLPHTKSFFFKKYWSAALPH